Protein AF-A0A7G6WYZ6-F1 (afdb_monomer)

Mean predicted aligned error: 10.96 Å

Secondary structure (DSSP, 8-state):
------------------B-TT-PBPPPPPPTT---------S-HHHHHHHHHHHHTS--SSSEEE-GGG-EEEEE-TTSS--EEEEEEEEEETTEEEEEEEEEE-----SSPPEEEEEE-TTSSEEEEEE--HHHHHHHHHHHHHHHGGG---HHHHHHHHHHHTT--EEHHHHHHHHHHHHHHHTPPP--HHHHTTTHHHHHHHHHHHHHHHTT-TTT---HHHHHHHHHHHHHHHHTTTTTTEEEETTTTEEEE-

Structure (mmCIF, N/CA/C/O backbone):
data_AF-A0A7G6WYZ6-F1
#
_entry.id   AF-A0A7G6WYZ6-F1
#
loop_
_atom_site.group_PDB
_atom_site.id
_atom_site.type_symbol
_atom_site.label_atom_id
_atom_site.label_alt_id
_atom_site.label_comp_id
_atom_site.label_asym_id
_atom_site.label_entity_id
_atom_site.label_seq_id
_atom_site.pdbx_PDB_ins_code
_atom_site.Cartn_x
_atom_site.Cartn_y
_atom_site.Cartn_z
_atom_site.occupancy
_atom_site.B_iso_or_equiv
_atom_site.auth_seq_id
_atom_site.auth_comp_id
_atom_site.auth_asym_id
_atom_site.auth_atom_id
_atom_site.pdbx_PDB_model_num
ATOM 1 N N . MET A 1 1 ? 24.141 -58.465 8.551 1.00 25.02 1 MET A N 1
ATOM 2 C CA . MET A 1 1 ? 23.152 -58.178 9.612 1.00 25.02 1 MET A CA 1
ATOM 3 C C . MET A 1 1 ? 23.591 -56.912 10.328 1.00 25.02 1 MET A C 1
ATOM 5 O O . MET A 1 1 ? 24.724 -56.927 10.794 1.00 25.02 1 MET A O 1
ATOM 9 N N . PRO A 1 2 ? 22.750 -55.878 10.489 1.00 35.34 2 PRO A N 1
ATOM 10 C CA . PRO A 1 2 ? 21.634 -55.384 9.665 1.00 35.34 2 PRO A CA 1
ATOM 11 C C . PRO A 1 2 ? 21.981 -53.977 9.074 1.00 35.34 2 PRO A C 1
ATOM 13 O O . PRO A 1 2 ? 23.018 -53.423 9.400 1.00 35.34 2 PRO A O 1
ATOM 16 N N . GLY A 1 3 ? 21.219 -53.350 8.174 1.00 24.39 3 GLY A N 1
ATOM 17 C CA . GLY A 1 3 ? 19.885 -53.680 7.693 1.00 24.39 3 GLY A CA 1
ATOM 18 C C . GLY A 1 3 ? 19.388 -52.805 6.531 1.00 24.39 3 GLY A C 1
ATOM 19 O O . GLY A 1 3 ? 19.963 -51.767 6.217 1.00 24.39 3 GLY A O 1
ATOM 20 N N . SER A 1 4 ? 18.271 -53.295 5.977 1.00 25.81 4 SER A N 1
ATOM 21 C CA . SER A 1 4 ? 17.144 -52.558 5.367 1.00 25.81 4 SER A CA 1
ATOM 22 C C . SER A 1 4 ? 17.417 -51.869 4.017 1.00 25.81 4 SER A C 1
ATOM 24 O O . SER A 1 4 ? 17.949 -50.772 3.980 1.00 25.81 4 SER A O 1
ATOM 26 N N . ALA A 1 5 ? 17.195 -52.468 2.840 1.00 22.16 5 ALA A N 1
ATOM 27 C CA . ALA A 1 5 ? 15.944 -52.945 2.219 1.00 22.16 5 ALA A CA 1
ATOM 28 C C . ALA A 1 5 ? 14.857 -51.862 2.043 1.00 22.16 5 ALA A C 1
ATOM 30 O O . ALA A 1 5 ? 14.197 -51.515 3.012 1.00 22.16 5 ALA A O 1
ATOM 31 N N . PHE A 1 6 ? 14.648 -51.388 0.805 1.00 21.64 6 PHE A N 1
ATOM 32 C CA . PHE A 1 6 ? 13.396 -51.542 0.041 1.00 21.64 6 PHE A CA 1
ATOM 33 C C . PHE A 1 6 ? 13.643 -51.281 -1.459 1.00 21.64 6 PHE A C 1
ATOM 35 O O . PHE A 1 6 ? 14.488 -50.481 -1.848 1.00 21.64 6 PHE A O 1
ATOM 42 N N . SER A 1 7 ? 12.929 -52.048 -2.279 1.00 20.80 7 SER A N 1
ATOM 43 C CA . SER A 1 7 ? 13.041 -52.227 -3.731 1.00 20.80 7 SER A CA 1
ATOM 44 C C . SER A 1 7 ? 11.723 -51.815 -4.408 1.00 20.80 7 SER A C 1
ATOM 46 O O . SER A 1 7 ? 10.718 -51.666 -3.716 1.00 20.80 7 SER A O 1
ATOM 48 N N . LEU A 1 8 ? 11.743 -51.789 -5.751 1.00 22.33 8 LEU A N 1
ATOM 49 C CA . LEU A 1 8 ? 10.638 -51.710 -6.729 1.00 22.33 8 LEU A CA 1
ATOM 50 C C . LEU A 1 8 ? 10.251 -50.277 -7.144 1.00 22.33 8 LEU A C 1
ATOM 52 O O . LEU A 1 8 ? 10.084 -49.402 -6.313 1.00 22.33 8 LEU A O 1
ATOM 56 N N . GLY A 1 9 ? 10.067 -49.950 -8.423 1.00 22.64 9 GLY A N 1
ATOM 57 C CA . GLY A 1 9 ? 10.039 -50.763 -9.635 1.00 22.64 9 GLY A CA 1
ATOM 58 C C . GLY A 1 9 ? 9.830 -49.864 -10.862 1.00 22.64 9 GLY A C 1
ATOM 59 O O . GLY A 1 9 ? 9.409 -48.713 -10.752 1.00 22.64 9 GLY A O 1
ATOM 60 N N . ARG A 1 10 ? 10.168 -50.383 -12.046 1.00 24.70 10 ARG A N 1
ATOM 61 C CA . ARG A 1 10 ? 9.899 -49.739 -13.338 1.00 24.70 10 ARG A CA 1
ATOM 62 C C . ARG A 1 10 ? 8.405 -49.795 -13.691 1.00 24.70 10 ARG A C 1
ATOM 64 O O . ARG A 1 10 ? 7.733 -50.759 -13.356 1.00 24.70 10 ARG A O 1
ATOM 71 N N . CYS A 1 11 ? 8.020 -48.855 -14.558 1.00 23.47 11 CYS A N 1
ATOM 72 C CA . CYS A 1 11 ? 7.006 -48.961 -15.615 1.00 23.47 11 CYS A CA 1
ATOM 73 C C . CYS A 1 11 ? 5.511 -48.979 -15.226 1.00 23.47 11 CYS A C 1
ATOM 75 O O . CYS A 1 11 ? 4.998 -49.947 -14.684 1.00 23.47 11 CYS A O 1
ATOM 77 N N . GLY A 1 12 ? 4.799 -47.951 -15.709 1.00 23.75 12 GLY A N 1
ATOM 78 C CA . GLY A 1 12 ? 3.502 -48.118 -16.366 1.00 23.75 12 GLY A CA 1
ATOM 79 C C . GLY A 1 12 ? 2.250 -47.975 -15.503 1.00 23.75 12 GLY A C 1
ATOM 80 O O . GLY A 1 12 ? 1.817 -48.932 -14.880 1.00 23.75 12 GLY A O 1
ATOM 81 N N . GLN A 1 13 ? 1.545 -46.848 -15.653 1.00 26.19 13 GLN A N 1
ATOM 82 C CA . GLN A 1 13 ? 0.088 -46.906 -15.786 1.00 26.19 13 GLN A CA 1
ATOM 83 C C . GLN A 1 13 ? -0.401 -46.031 -16.943 1.00 26.19 13 GLN A C 1
ATOM 85 O O . GLN A 1 13 ? -0.398 -44.802 -16.932 1.00 26.19 13 GLN A O 1
ATOM 90 N N . ILE A 1 14 ? -0.804 -46.775 -17.963 1.00 25.45 14 ILE A N 1
ATOM 91 C CA . ILE A 1 14 ? -1.616 -46.449 -19.122 1.00 25.45 14 ILE A CA 1
ATOM 92 C C . ILE A 1 14 ? -2.901 -45.744 -18.660 1.00 25.45 14 ILE A C 1
ATOM 94 O O . ILE A 1 14 ? -3.625 -46.271 -17.817 1.00 25.45 14 ILE A O 1
ATOM 98 N N . ARG A 1 15 ? -3.245 -44.586 -19.243 1.00 27.03 15 ARG A N 1
ATOM 99 C CA . ARG A 1 15 ? -4.643 -44.127 -19.215 1.00 27.03 15 ARG A CA 1
ATOM 100 C C . ARG A 1 15 ? -5.426 -44.945 -20.231 1.00 27.03 15 ARG A C 1
ATOM 102 O O . ARG A 1 15 ? -5.138 -44.885 -21.424 1.00 27.03 15 ARG A O 1
ATOM 109 N N . ALA A 1 16 ? -6.436 -45.667 -19.759 1.00 29.16 16 ALA A N 1
ATOM 110 C CA . ALA A 1 16 ? -7.474 -46.224 -20.610 1.00 29.16 16 ALA A CA 1
ATOM 111 C C . ALA A 1 16 ? -8.165 -45.078 -21.372 1.00 29.16 16 ALA A C 1
ATOM 113 O O . ALA A 1 16 ? -8.832 -44.231 -20.778 1.00 29.16 16 ALA A O 1
ATOM 114 N N . GLN A 1 17 ? -7.971 -45.026 -22.689 1.00 35.25 17 GLN A N 1
ATOM 115 C CA . GLN A 1 17 ? -8.760 -44.190 -23.588 1.00 35.25 17 GLN A CA 1
ATOM 116 C C . GLN A 1 17 ? -9.962 -45.016 -24.047 1.00 35.25 17 GLN A C 1
ATOM 118 O O . GLN A 1 17 ? -9.820 -45.935 -24.851 1.00 35.25 17 GLN A O 1
ATOM 123 N N . GLY A 1 18 ? -11.148 -44.712 -23.517 1.00 34.22 18 GLY A N 1
ATOM 124 C CA . GLY A 1 18 ? -12.390 -45.287 -24.026 1.00 34.22 18 GLY A CA 1
ATOM 125 C C . GLY A 1 18 ? -12.648 -44.788 -25.447 1.00 34.22 18 GLY A C 1
ATOM 126 O O . GLY A 1 18 ? -12.913 -43.600 -25.644 1.00 34.22 18 GLY A O 1
ATOM 127 N N . ARG A 1 19 ? -12.552 -45.686 -26.432 1.00 37.75 19 ARG A N 1
ATOM 128 C CA . ARG A 1 19 ? -13.076 -45.460 -27.786 1.00 37.75 19 ARG A CA 1
ATOM 129 C C . ARG A 1 19 ? -14.584 -45.686 -27.779 1.00 37.75 19 ARG A C 1
ATOM 131 O O . ARG A 1 19 ? -15.091 -46.508 -27.018 1.00 37.75 19 ARG A O 1
ATOM 138 N N . ASP A 1 20 ? -15.302 -44.939 -28.606 1.00 49.31 20 ASP A N 1
ATOM 139 C CA . ASP A 1 20 ? -16.697 -45.255 -28.903 1.00 49.31 20 ASP A CA 1
ATOM 140 C C . ASP A 1 20 ? -16.802 -46.489 -29.821 1.00 49.31 20 ASP A C 1
ATOM 142 O O . ASP A 1 20 ? -15.804 -46.996 -30.339 1.00 49.31 20 ASP A O 1
ATOM 146 N N . SER A 1 21 ? -18.023 -46.976 -30.042 1.00 48.59 21 SER A N 1
ATOM 147 C CA . SER A 1 21 ? -18.331 -48.100 -30.938 1.00 48.59 21 SER A CA 1
ATOM 148 C C . SER A 1 21 ? -17.957 -47.856 -32.413 1.00 48.59 21 SER A C 1
ATOM 150 O O . SER A 1 21 ? -18.091 -48.766 -33.224 1.00 48.59 21 SER A O 1
ATOM 152 N N . ALA A 1 22 ? -17.451 -46.664 -32.758 1.00 52.19 22 ALA A N 1
ATOM 153 C CA . ALA A 1 22 ? -16.955 -46.286 -34.080 1.00 52.19 22 ALA A CA 1
ATOM 154 C C . ALA A 1 22 ? -15.429 -46.030 -34.109 1.00 52.19 22 ALA A C 1
ATOM 156 O O . ALA A 1 22 ? -14.896 -45.565 -35.117 1.00 52.19 22 ALA A O 1
ATOM 157 N N . GLY A 1 23 ? -14.706 -46.334 -33.025 1.00 41.53 23 GLY A N 1
ATOM 158 C CA . GLY A 1 23 ? -13.245 -46.312 -32.980 1.00 41.53 23 GLY A CA 1
ATOM 159 C C . GLY A 1 23 ? -12.594 -44.928 -32.863 1.00 41.53 23 GLY A C 1
ATOM 160 O O . GLY A 1 23 ? -11.365 -44.851 -32.976 1.00 41.53 23 GLY A O 1
ATOM 161 N N . ARG A 1 24 ? -13.350 -43.851 -32.604 1.00 41.62 24 ARG A N 1
ATOM 162 C CA . ARG A 1 24 ? -12.805 -42.492 -32.427 1.00 41.62 24 ARG A CA 1
ATOM 163 C C . ARG A 1 24 ? -12.424 -42.198 -30.971 1.00 41.62 24 ARG A C 1
ATOM 165 O O . ARG A 1 24 ? -13.017 -42.718 -30.026 1.00 41.62 24 ARG A O 1
ATOM 172 N N . LEU A 1 25 ? -11.400 -41.355 -30.798 1.00 36.81 25 LEU A N 1
ATOM 173 C CA . LEU A 1 25 ? -10.963 -40.843 -29.495 1.00 36.81 25 LEU A CA 1
ATOM 174 C C . LEU A 1 25 ? -12.023 -39.883 -28.940 1.00 36.81 25 LEU A C 1
ATOM 176 O O . LEU A 1 25 ? -12.344 -38.887 -29.586 1.00 36.81 25 LEU A O 1
ATOM 180 N N . ARG A 1 26 ? -12.551 -40.156 -27.741 1.00 35.34 26 ARG A N 1
ATOM 181 C CA . ARG A 1 26 ? -13.434 -39.210 -27.045 1.00 35.34 26 ARG A CA 1
ATOM 182 C C . ARG A 1 26 ? -12.614 -38.027 -26.505 1.00 35.34 26 ARG A C 1
ATOM 184 O O . ARG A 1 26 ? -11.638 -38.270 -25.791 1.00 35.34 26 ARG A O 1
ATOM 191 N N . PRO A 1 27 ? -12.993 -36.766 -26.778 1.00 37.56 27 PRO A N 1
ATOM 192 C CA . PRO A 1 27 ? -12.401 -35.629 -26.085 1.00 37.56 27 PRO A CA 1
ATOM 193 C C . PRO A 1 27 ? -12.769 -35.697 -24.597 1.00 37.56 27 PRO A C 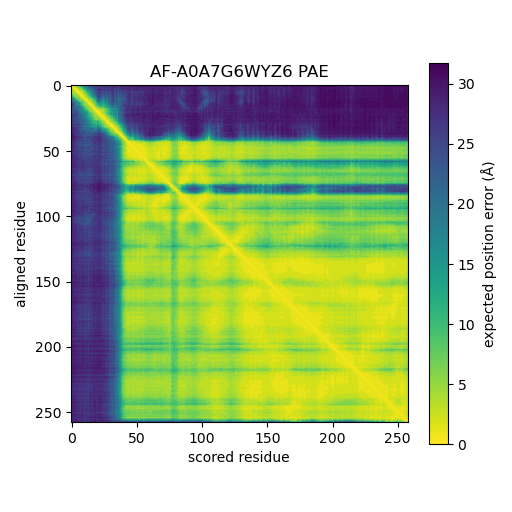1
ATOM 195 O O . PRO A 1 27 ? -13.919 -35.948 -24.237 1.00 37.56 27 PRO A O 1
ATOM 198 N N . ALA A 1 28 ? -11.776 -35.518 -23.726 1.00 43.66 28 ALA A N 1
ATOM 199 C CA . ALA A 1 28 ? -11.989 -35.515 -22.285 1.00 43.66 28 ALA A CA 1
ATOM 200 C C . ALA A 1 28 ? -12.790 -34.270 -21.879 1.00 43.66 28 ALA A C 1
ATOM 202 O O . ALA A 1 28 ? -12.380 -33.146 -22.165 1.00 43.66 28 ALA A O 1
ATOM 203 N N . THR A 1 29 ? -13.917 -34.462 -21.195 1.00 38.91 29 THR A N 1
ATOM 204 C CA . THR A 1 29 ? -14.665 -33.368 -20.566 1.00 38.91 29 THR A CA 1
ATOM 205 C C . THR A 1 29 ? -13.801 -32.749 -19.455 1.00 38.91 29 THR A C 1
ATOM 207 O O . THR A 1 29 ? -13.305 -33.501 -18.609 1.00 38.91 29 THR A O 1
ATOM 210 N N . PRO A 1 30 ? -13.568 -31.422 -19.433 1.00 41.59 30 PRO A N 1
ATOM 211 C CA . PRO A 1 30 ? -12.772 -30.794 -18.382 1.00 41.59 30 PRO A CA 1
ATOM 212 C C . PRO A 1 30 ? -13.500 -30.881 -17.037 1.00 41.59 30 PRO A C 1
ATOM 214 O O . PRO A 1 30 ? -14.669 -30.519 -16.934 1.00 41.59 30 PRO A O 1
ATOM 217 N N . ASP A 1 31 ? -12.808 -31.363 -16.006 1.00 43.41 31 ASP A N 1
ATOM 218 C CA . ASP A 1 31 ? -13.299 -31.367 -14.626 1.00 43.41 31 ASP A CA 1
ATOM 219 C C . ASP A 1 31 ? -13.213 -29.938 -14.049 1.00 43.41 31 ASP A C 1
ATOM 221 O O . ASP A 1 31 ? -12.103 -29.407 -13.949 1.00 43.41 31 ASP A O 1
ATOM 225 N N . PRO A 1 32 ? -14.330 -29.308 -13.634 1.00 39.59 32 PRO A N 1
ATOM 226 C CA . PRO A 1 32 ? -14.339 -27.947 -13.092 1.00 39.59 32 PRO A CA 1
ATOM 227 C C . PRO A 1 32 ? -13.588 -27.801 -11.757 1.00 39.59 32 PRO A C 1
ATOM 229 O O . PRO A 1 32 ? -13.364 -26.680 -11.306 1.00 39.59 32 PRO A O 1
ATOM 232 N N . ARG A 1 33 ? -13.166 -28.905 -11.121 1.00 37.69 33 ARG A N 1
ATOM 233 C CA . ARG A 1 33 ? -12.318 -28.900 -9.916 1.00 37.69 33 ARG A CA 1
ATOM 234 C C . ARG A 1 33 ? -10.830 -29.106 -10.203 1.00 37.69 33 ARG A C 1
ATOM 236 O O . ARG A 1 33 ? -10.012 -28.989 -9.290 1.00 37.69 33 ARG A O 1
ATOM 243 N N . ARG A 1 34 ? -10.441 -29.354 -11.457 1.00 34.25 34 ARG A N 1
ATOM 244 C CA . ARG A 1 34 ? -9.031 -29.396 -11.862 1.00 34.25 34 ARG A CA 1
ATOM 245 C C . ARG A 1 34 ? -8.556 -28.003 -12.257 1.00 34.25 34 ARG A C 1
ATOM 247 O O . ARG A 1 34 ? -8.705 -27.581 -13.400 1.00 34.25 34 ARG A O 1
ATOM 254 N N . ARG A 1 35 ? -7.896 -27.316 -11.321 1.00 36.59 35 ARG A N 1
ATOM 255 C CA . ARG A 1 35 ? -6.961 -26.241 -11.679 1.00 36.59 35 ARG A CA 1
ATOM 256 C C . ARG A 1 35 ? -5.902 -26.833 -12.627 1.00 36.59 35 ARG A C 1
ATOM 258 O O . ARG A 1 35 ? -5.334 -27.874 -12.282 1.00 36.59 35 ARG A O 1
ATOM 265 N N . PRO A 1 36 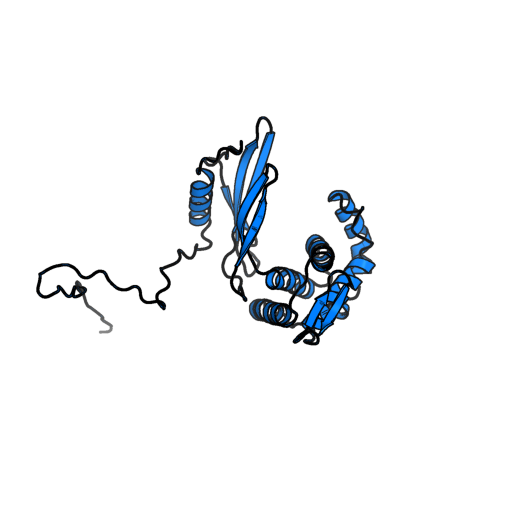? -5.602 -26.220 -13.787 1.00 30.39 36 PRO A N 1
ATOM 266 C CA . PRO A 1 36 ? -4.348 -26.524 -14.468 1.00 30.39 36 PRO A CA 1
ATOM 267 C C . PRO A 1 36 ? -3.199 -26.245 -13.485 1.00 30.39 36 PRO A C 1
ATOM 269 O O . PRO A 1 36 ? -3.366 -25.384 -12.612 1.00 30.39 36 PRO A O 1
ATOM 272 N N . PRO A 1 37 ? -2.063 -26.961 -13.561 1.00 32.81 37 PRO A N 1
ATOM 273 C CA . PRO A 1 37 ? -0.894 -26.598 -12.778 1.00 32.81 37 PRO A CA 1
ATOM 274 C C . PRO A 1 37 ? -0.495 -25.181 -13.192 1.00 32.81 37 PRO A C 1
ATOM 276 O O . PRO A 1 37 ? 0.125 -24.968 -14.229 1.00 32.81 37 PRO A O 1
ATOM 279 N N . GLY A 1 38 ? -0.927 -24.197 -12.403 1.00 31.89 38 GLY A N 1
ATOM 280 C CA . GLY A 1 38 ? -0.352 -22.871 -12.445 1.00 31.89 38 GLY A CA 1
ATOM 281 C C . GLY A 1 38 ? 1.121 -23.064 -12.148 1.00 31.89 38 GLY A C 1
ATOM 282 O O . GLY A 1 38 ? 1.468 -23.744 -11.182 1.00 31.89 38 GLY A O 1
ATOM 283 N N . HIS A 1 39 ? 1.981 -22.529 -13.003 1.00 38.28 39 HIS A N 1
ATOM 284 C CA . HIS A 1 39 ? 3.383 -22.385 -12.667 1.00 38.28 39 HIS A CA 1
ATOM 285 C C . HIS A 1 39 ? 3.434 -21.502 -11.416 1.00 38.28 39 HIS A C 1
ATOM 287 O O . HIS A 1 39 ? 3.356 -20.280 -11.504 1.00 38.28 39 HIS A O 1
ATOM 293 N N . CYS A 1 40 ? 3.462 -22.117 -10.233 1.00 39.78 40 CYS A N 1
ATOM 294 C CA . CYS A 1 40 ? 3.909 -21.441 -9.033 1.00 39.78 40 CYS A CA 1
ATOM 295 C C . CYS A 1 40 ? 5.341 -21.035 -9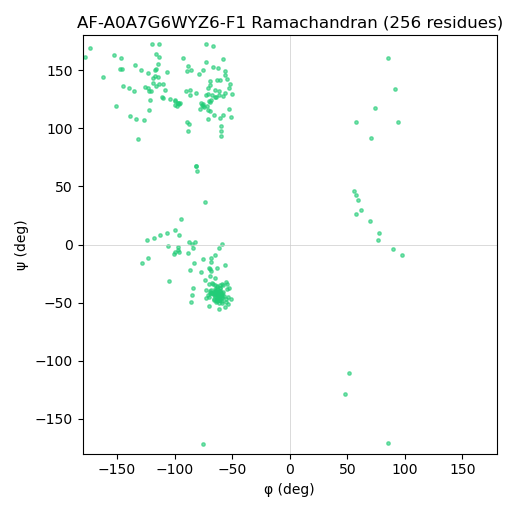.349 1.00 39.78 40 CYS A C 1
ATOM 297 O O . CYS A 1 40 ? 6.224 -21.890 -9.386 1.00 39.78 40 CYS A O 1
ATOM 299 N N . LEU A 1 41 ? 5.542 -19.757 -9.678 1.00 51.00 41 LEU A N 1
ATOM 300 C CA . LEU A 1 41 ? 6.865 -19.161 -9.689 1.00 51.00 41 LEU A CA 1
ATOM 301 C C . LEU A 1 41 ? 7.476 -19.502 -8.331 1.00 51.00 41 LEU A C 1
ATOM 303 O O . LEU A 1 41 ? 6.996 -19.042 -7.294 1.00 51.00 41 LEU A O 1
ATOM 307 N N . SER A 1 42 ? 8.473 -20.383 -8.337 1.00 62.22 42 SER A N 1
ATOM 308 C CA . SER A 1 42 ? 9.433 -20.425 -7.245 1.00 62.22 42 SER A CA 1
ATOM 309 C C . SER A 1 42 ? 9.990 -19.007 -7.122 1.00 62.22 42 SER A C 1
ATOM 311 O O . SER A 1 42 ? 10.191 -18.356 -8.149 1.00 62.22 42 SER A O 1
ATOM 313 N N . ASN A 1 43 ? 10.246 -18.505 -5.912 1.00 72.75 43 ASN A N 1
ATOM 314 C CA . ASN A 1 43 ? 10.952 -17.226 -5.740 1.00 72.75 43 ASN A CA 1
ATOM 315 C C . ASN A 1 43 ? 12.459 -17.383 -6.048 1.00 72.75 43 ASN A C 1
ATOM 317 O O . ASN A 1 43 ? 13.313 -16.840 -5.356 1.00 72.75 43 ASN A O 1
ATOM 321 N N . ASP A 1 44 ? 12.759 -18.210 -7.048 1.00 85.56 44 ASP A N 1
ATOM 322 C CA . ASP A 1 44 ? 14.070 -18.459 -7.609 1.00 85.56 44 ASP A CA 1
ATOM 323 C C . ASP A 1 44 ? 14.404 -17.270 -8.521 1.00 85.56 44 ASP A C 1
ATOM 325 O O . ASP A 1 44 ? 13.664 -17.030 -9.487 1.00 85.56 44 ASP A O 1
ATOM 329 N N . PRO A 1 45 ? 15.450 -16.487 -8.199 1.00 89.44 45 PRO A N 1
ATOM 330 C CA . PRO A 1 45 ? 15.819 -15.314 -8.974 1.00 89.44 45 PRO A CA 1
ATOM 331 C C . PRO A 1 45 ? 16.005 -15.595 -10.463 1.00 89.44 45 PRO A C 1
ATOM 333 O O . PRO A 1 45 ? 15.560 -14.778 -11.268 1.00 89.44 45 PRO A O 1
ATOM 336 N N . ASP A 1 46 ? 16.559 -16.754 -10.820 1.00 91.31 46 ASP A N 1
ATOM 337 C CA . ASP A 1 46 ? 16.835 -17.116 -12.212 1.00 91.31 46 ASP A CA 1
ATOM 338 C C . ASP A 1 46 ? 15.528 -17.381 -12.969 1.00 91.31 46 ASP A C 1
ATOM 340 O O . ASP A 1 46 ? 15.289 -16.830 -14.043 1.00 91.31 46 ASP A O 1
ATOM 344 N N . LEU A 1 47 ? 14.602 -18.130 -12.359 1.00 91.25 47 LEU A N 1
ATOM 345 C CA . LEU A 1 47 ? 13.284 -18.375 -12.950 1.00 91.25 47 LEU A CA 1
ATOM 346 C C . LEU A 1 47 ? 12.489 -17.075 -13.129 1.00 91.25 47 LEU A C 1
ATOM 348 O O . LEU A 1 47 ? 11.779 -16.901 -14.123 1.00 91.25 47 LEU A O 1
ATOM 352 N N . VAL A 1 48 ? 12.551 -16.174 -12.146 1.00 92.62 48 VAL A N 1
ATOM 353 C CA . VAL A 1 48 ? 11.871 -14.877 -12.229 1.00 92.62 48 VAL A CA 1
ATOM 354 C C . VAL A 1 48 ? 12.512 -14.005 -13.310 1.00 92.62 48 VAL A C 1
ATOM 356 O O . VAL A 1 48 ? 11.775 -13.380 -14.074 1.00 92.62 48 VAL A O 1
ATOM 359 N N . LEU A 1 49 ? 13.845 -13.988 -13.409 1.00 95.19 49 LEU A N 1
ATOM 360 C CA . LEU A 1 49 ? 14.573 -13.283 -14.463 1.00 95.19 49 LEU A CA 1
ATOM 361 C C . LEU A 1 49 ? 14.111 -13.750 -15.841 1.00 95.19 49 LEU A C 1
ATOM 363 O O . LEU A 1 49 ? 13.632 -12.926 -16.619 1.00 95.19 49 LEU A O 1
ATOM 367 N N . ASP A 1 50 ? 14.147 -15.061 -16.091 1.00 94.88 50 ASP A N 1
ATOM 368 C CA . ASP A 1 50 ? 13.751 -15.667 -17.365 1.00 94.88 50 ASP A CA 1
ATOM 369 C C . ASP A 1 50 ? 12.337 -15.241 -17.782 1.00 94.88 50 ASP A C 1
ATOM 371 O O . ASP A 1 50 ? 12.098 -14.851 -18.927 1.00 94.88 50 ASP A O 1
ATOM 375 N N . ARG A 1 51 ? 11.380 -15.255 -16.843 1.00 94.69 51 ARG A N 1
ATOM 376 C CA . ARG A 1 51 ? 9.987 -14.867 -17.123 1.00 94.69 51 ARG A CA 1
ATOM 377 C C . ARG A 1 51 ? 9.820 -13.384 -17.398 1.00 94.69 51 ARG A C 1
ATOM 379 O O . ARG A 1 51 ? 9.044 -13.014 -18.278 1.00 94.69 51 ARG A O 1
ATOM 386 N N . ILE A 1 52 ? 10.518 -12.526 -16.661 1.00 94.94 52 ILE A N 1
ATOM 387 C CA . ILE A 1 52 ? 10.462 -11.085 -16.911 1.00 94.94 52 ILE A CA 1
ATOM 388 C C . ILE A 1 52 ? 11.137 -10.751 -18.246 1.00 94.94 52 ILE A C 1
ATOM 390 O O . ILE A 1 52 ? 10.601 -9.939 -18.998 1.00 94.94 52 ILE A O 1
ATOM 394 N N . GLN A 1 53 ? 12.249 -11.409 -18.584 1.00 95.31 53 GLN A N 1
ATOM 395 C CA . GLN A 1 53 ? 12.901 -11.263 -19.884 1.00 95.31 53 GLN A CA 1
ATOM 396 C C . GLN A 1 53 ? 12.001 -11.740 -21.033 1.00 95.31 53 GLN A C 1
ATOM 398 O O . GLN A 1 53 ? 11.892 -11.047 -22.042 1.00 95.31 53 GLN A O 1
ATOM 403 N N . GLU A 1 54 ? 11.316 -12.878 -20.880 1.00 95.06 54 GLU A N 1
ATOM 404 C CA . GLU A 1 54 ? 10.336 -13.388 -21.851 1.00 95.06 54 GLU A CA 1
ATOM 405 C C . GLU A 1 54 ? 9.247 -12.344 -22.148 1.00 95.06 54 GLU A C 1
ATOM 407 O O . GLU A 1 54 ? 8.997 -12.024 -23.310 1.00 95.06 54 GLU A O 1
ATOM 412 N N . VAL A 1 55 ? 8.645 -11.760 -21.104 1.00 93.31 55 VAL A N 1
ATOM 413 C CA . VAL A 1 55 ? 7.612 -10.721 -21.253 1.00 93.31 55 VAL A CA 1
ATOM 414 C C . VAL A 1 55 ? 8.186 -9.445 -21.874 1.00 93.31 55 VAL A C 1
ATOM 416 O O . VAL A 1 55 ? 7.567 -8.879 -22.772 1.00 93.31 55 VAL A O 1
ATOM 419 N N . ALA A 1 56 ? 9.367 -9.000 -21.436 1.00 92.88 56 ALA A N 1
ATOM 420 C CA . ALA A 1 56 ? 9.997 -7.766 -21.913 1.00 92.88 56 ALA A CA 1
ATOM 421 C C . ALA A 1 56 ? 10.463 -7.840 -23.379 1.00 92.88 56 ALA A C 1
ATOM 423 O O . ALA A 1 56 ? 10.574 -6.806 -24.035 1.00 92.88 56 ALA A O 1
ATOM 424 N N . ARG A 1 57 ? 10.706 -9.045 -23.916 1.00 93.12 57 ARG A N 1
ATOM 425 C CA . ARG A 1 57 ? 10.959 -9.263 -25.354 1.00 93.12 57 ARG A CA 1
ATOM 426 C C . ARG A 1 57 ? 9.690 -9.169 -26.205 1.00 93.12 57 ARG A C 1
ATOM 428 O O . ARG A 1 57 ? 9.793 -9.105 -27.430 1.00 93.12 57 ARG A O 1
ATOM 435 N N . GLY A 1 58 ? 8.507 -9.172 -25.588 1.00 89.44 58 GLY A N 1
ATOM 436 C CA . GLY A 1 58 ? 7.245 -8.946 -26.279 1.00 89.44 58 GLY A CA 1
ATOM 437 C C . GLY A 1 58 ? 7.229 -7.562 -26.923 1.00 89.44 58 GLY A C 1
ATOM 438 O O . GLY A 1 58 ? 7.159 -6.552 -26.231 1.00 89.44 58 GLY A O 1
ATOM 439 N N . ALA A 1 59 ? 7.298 -7.511 -28.254 1.00 76.12 59 ALA A N 1
ATOM 440 C CA . ALA A 1 59 ? 7.283 -6.252 -28.984 1.00 76.12 59 ALA A CA 1
ATOM 441 C C . ALA A 1 59 ? 5.870 -5.652 -28.993 1.00 76.12 59 ALA A C 1
ATOM 443 O O . ALA A 1 59 ? 4.933 -6.241 -29.538 1.00 76.12 59 ALA A O 1
ATOM 444 N N . LEU A 1 60 ? 5.736 -4.462 -28.412 1.00 83.62 60 LEU A N 1
ATOM 445 C CA . LEU A 1 60 ? 4.551 -3.618 -28.500 1.00 83.62 60 LEU A CA 1
ATOM 446 C C . LEU A 1 60 ? 4.930 -2.315 -29.205 1.00 83.62 60 LEU A C 1
ATOM 448 O O . LEU A 1 60 ? 6.032 -1.801 -29.035 1.00 83.62 60 LEU A O 1
ATOM 452 N N . ASP A 1 61 ? 4.011 -1.769 -29.996 1.00 85.44 61 ASP A N 1
ATOM 453 C CA . ASP A 1 61 ? 4.187 -0.449 -30.606 1.00 85.44 61 ASP A CA 1
ATOM 454 C C . ASP A 1 61 ? 3.826 0.651 -29.594 1.00 85.44 61 ASP A C 1
ATOM 456 O O . ASP A 1 61 ? 2.786 1.307 -29.675 1.00 85.44 61 ASP A O 1
ATOM 460 N N . ASP A 1 62 ? 4.642 0.768 -28.546 1.00 86.19 62 ASP A N 1
ATOM 461 C CA . ASP A 1 62 ? 4.499 1.766 -27.479 1.00 86.19 62 ASP A CA 1
ATOM 462 C C . ASP A 1 62 ? 5.759 2.630 -27.282 1.00 86.19 62 ASP A C 1
ATOM 464 O O . ASP A 1 62 ? 5.794 3.503 -26.410 1.00 86.19 62 ASP A O 1
ATOM 468 N N . GLY A 1 63 ? 6.772 2.427 -28.131 1.00 89.00 63 GLY A N 1
ATOM 469 C CA . GLY A 1 63 ? 8.022 3.183 -28.140 1.00 89.00 63 GLY A CA 1
ATOM 470 C C . GLY A 1 63 ? 9.011 2.805 -27.036 1.00 89.00 63 GLY A C 1
ATOM 471 O O . GLY A 1 63 ? 10.054 3.459 -26.939 1.00 89.00 63 GLY A O 1
ATOM 472 N N . LEU A 1 64 ? 8.712 1.786 -26.221 1.00 91.56 64 LEU A N 1
ATOM 473 C CA . LEU A 1 64 ? 9.627 1.267 -25.208 1.00 91.56 64 LEU A CA 1
ATOM 474 C C . LEU A 1 64 ? 10.501 0.150 -25.779 1.00 91.56 64 LEU A C 1
ATOM 476 O O . LEU A 1 64 ? 10.021 -0.804 -26.383 1.00 91.56 64 LEU A O 1
ATOM 480 N N . VAL A 1 65 ? 11.805 0.247 -25.527 1.00 93.12 65 VAL A N 1
ATOM 481 C CA . VAL A 1 65 ? 12.770 -0.816 -25.835 1.00 93.12 65 VAL A CA 1
ATOM 482 C C . VAL A 1 65 ? 13.482 -1.209 -24.551 1.00 93.12 65 VAL A C 1
ATOM 484 O O . VAL A 1 65 ? 14.178 -0.392 -23.952 1.00 93.12 65 VAL A O 1
ATOM 487 N N . PHE A 1 66 ? 13.297 -2.449 -24.108 1.00 95.00 66 PHE A N 1
ATOM 488 C CA . PHE A 1 66 ? 13.949 -2.976 -22.911 1.00 95.00 66 PHE A CA 1
ATOM 489 C C . PHE A 1 66 ? 15.335 -3.542 -23.253 1.00 95.00 66 PHE A C 1
ATOM 491 O O . PHE A 1 66 ? 15.480 -4.313 -24.200 1.00 95.00 66 PHE A O 1
ATOM 498 N N . GLU A 1 67 ? 16.354 -3.189 -22.467 1.00 95.00 67 GLU A N 1
ATOM 499 C CA . GLU A 1 67 ? 17.708 -3.759 -22.546 1.00 95.00 67 GLU A CA 1
ATOM 500 C C . GLU A 1 67 ? 17.720 -5.104 -21.798 1.00 95.00 67 GLU A C 1
ATOM 502 O O . GLU A 1 67 ? 18.271 -5.239 -20.708 1.00 95.00 67 GLU A O 1
ATOM 507 N N . VAL A 1 68 ? 17.007 -6.089 -22.356 1.00 95.25 68 VAL A N 1
ATOM 508 C CA . VAL A 1 68 ? 16.684 -7.362 -21.688 1.00 95.25 68 VAL A CA 1
ATOM 509 C C . VAL A 1 68 ? 17.929 -8.185 -21.355 1.00 95.25 68 VAL A C 1
ATOM 511 O O . VAL A 1 68 ? 17.970 -8.827 -20.307 1.00 95.25 68 VAL A O 1
ATOM 514 N N . ASP A 1 69 ? 18.935 -8.163 -22.229 1.00 93.94 69 ASP A N 1
ATOM 515 C CA . ASP A 1 69 ? 20.159 -8.958 -22.073 1.00 93.94 69 ASP A CA 1
ATOM 516 C C . ASP A 1 69 ? 21.038 -8.466 -20.905 1.00 93.94 69 ASP A C 1
ATOM 518 O O . ASP A 1 69 ? 21.807 -9.248 -20.355 1.00 93.94 69 ASP A O 1
ATOM 522 N N . ASP A 1 70 ? 20.858 -7.210 -20.474 1.00 94.00 70 ASP A N 1
ATOM 523 C CA . ASP A 1 70 ? 21.540 -6.604 -19.321 1.00 94.00 70 ASP A CA 1
ATOM 524 C C . ASP A 1 70 ? 20.696 -6.670 -18.029 1.00 94.00 70 ASP A C 1
ATOM 526 O O . ASP A 1 70 ? 21.027 -6.036 -17.022 1.00 94.00 70 ASP A O 1
ATOM 530 N N . ALA A 1 71 ? 19.569 -7.390 -18.045 1.00 96.25 71 ALA A N 1
ATOM 531 C CA . ALA A 1 71 ? 18.702 -7.513 -16.880 1.00 96.25 71 ALA A CA 1
ATOM 532 C C . ALA A 1 71 ? 19.365 -8.336 -15.763 1.00 96.25 71 ALA A C 1
ATOM 534 O O . ALA A 1 71 ? 19.935 -9.398 -16.007 1.00 96.25 71 ALA A O 1
ATOM 535 N N . VAL A 1 72 ? 19.230 -7.873 -14.520 1.00 96.25 72 VAL A N 1
ATOM 536 C CA . VAL A 1 72 ? 19.796 -8.523 -13.329 1.00 96.25 72 VAL A CA 1
ATOM 537 C C . VAL A 1 72 ? 18.689 -8.820 -12.331 1.00 96.25 72 VAL A C 1
ATOM 539 O O . VAL A 1 72 ? 17.843 -7.961 -12.074 1.00 96.25 72 VAL A O 1
ATOM 542 N N . ALA A 1 73 ? 18.699 -10.025 -11.765 1.00 95.00 73 ALA A N 1
ATOM 543 C CA . ALA A 1 73 ? 17.818 -10.414 -10.675 1.00 95.00 73 ALA A CA 1
ATOM 544 C C . ALA A 1 73 ? 18.568 -10.429 -9.341 1.00 95.00 73 ALA A C 1
ATOM 546 O O . ALA A 1 73 ? 19.560 -11.135 -9.184 1.00 95.00 73 ALA A O 1
ATOM 547 N N . ASP A 1 74 ? 18.046 -9.687 -8.369 1.00 91.62 74 ASP A N 1
ATOM 548 C CA . ASP A 1 74 ? 18.554 -9.641 -7.003 1.00 91.62 74 ASP A CA 1
ATOM 549 C C . ASP A 1 74 ? 17.483 -10.126 -6.025 1.00 91.62 74 ASP A C 1
ATOM 551 O O . ASP A 1 74 ? 16.309 -9.743 -6.116 1.00 91.62 74 ASP A O 1
ATOM 555 N N . THR A 1 75 ? 17.885 -10.907 -5.023 1.00 87.50 75 THR A N 1
ATOM 556 C CA . THR A 1 75 ? 17.012 -11.202 -3.884 1.00 87.50 75 THR A CA 1
ATOM 557 C C . THR A 1 75 ? 16.844 -9.942 -3.039 1.00 87.50 75 THR A C 1
ATOM 559 O O . THR A 1 75 ? 17.806 -9.356 -2.542 1.00 87.50 75 THR A O 1
ATOM 562 N N . ILE A 1 76 ? 15.599 -9.522 -2.839 1.00 82.94 76 ILE A N 1
ATOM 563 C CA . ILE A 1 76 ? 15.234 -8.412 -1.962 1.00 82.94 76 ILE A CA 1
ATOM 564 C C . ILE A 1 76 ? 14.580 -8.935 -0.687 1.00 82.94 76 ILE A C 1
ATOM 566 O O . ILE A 1 76 ? 13.847 -9.921 -0.703 1.00 82.94 76 ILE A O 1
ATOM 570 N N . ARG A 1 77 ? 14.787 -8.203 0.416 1.00 67.38 77 ARG A N 1
ATOM 571 C CA . ARG A 1 77 ? 14.180 -8.493 1.729 1.00 67.38 77 ARG A CA 1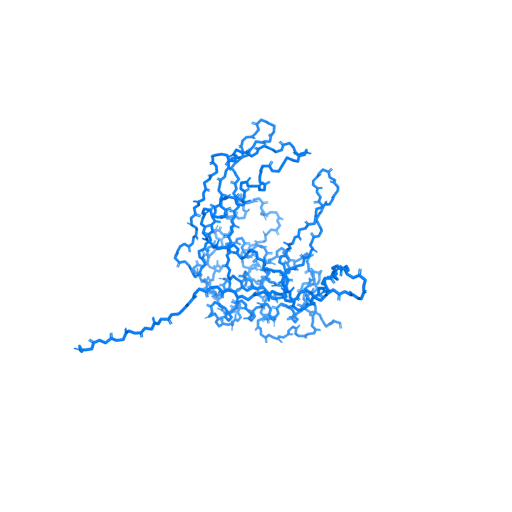
ATOM 572 C C . ARG A 1 77 ? 14.546 -9.879 2.279 1.00 67.38 77 ARG A C 1
ATOM 574 O O . ARG A 1 77 ? 13.731 -10.514 2.932 1.00 67.38 77 ARG A O 1
ATOM 581 N N . ASP A 1 78 ? 15.792 -10.296 2.067 1.00 51.81 78 ASP A N 1
ATOM 582 C CA . ASP A 1 78 ? 16.340 -11.602 2.474 1.00 51.81 78 ASP A CA 1
ATOM 583 C C . ASP A 1 78 ? 16.217 -11.905 3.989 1.00 51.81 78 ASP A C 1
ATOM 585 O O . ASP A 1 78 ? 16.287 -13.051 4.412 1.00 51.81 78 ASP A O 1
ATOM 589 N N . GLN A 1 79 ? 15.989 -10.879 4.822 1.00 42.69 79 GLN A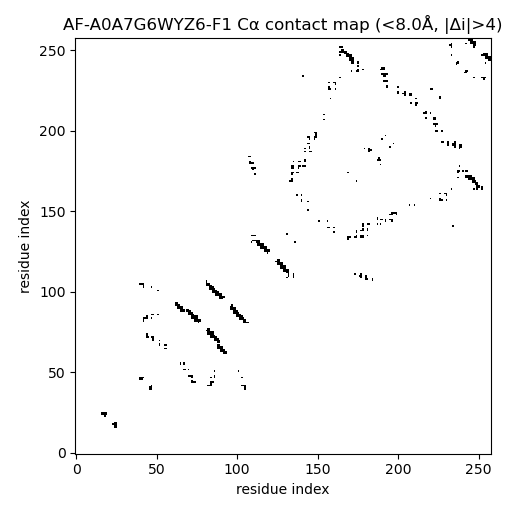 N 1
ATOM 590 C CA . GLN A 1 79 ? 15.796 -11.011 6.275 1.00 42.69 79 GLN A CA 1
ATOM 591 C C . GLN A 1 79 ? 14.343 -10.830 6.760 1.00 42.69 79 GLN A C 1
ATOM 593 O O . GLN A 1 79 ? 14.092 -10.949 7.958 1.00 42.69 79 GLN A O 1
ATOM 598 N N . ASP A 1 80 ? 13.386 -10.548 5.868 1.00 52.34 80 ASP A N 1
ATOM 599 C CA . ASP A 1 80 ? 11.953 -10.576 6.195 1.00 52.34 80 ASP A CA 1
ATOM 600 C C . ASP A 1 80 ? 11.390 -11.976 5.854 1.00 52.34 80 ASP A C 1
ATOM 602 O O . ASP A 1 80 ? 11.938 -12.683 5.014 1.00 52.34 80 ASP A O 1
ATOM 606 N N . GLN A 1 81 ? 10.240 -12.372 6.416 1.00 46.66 81 GLN A N 1
ATOM 607 C CA . GLN A 1 81 ? 9.538 -13.634 6.072 1.00 46.66 81 GLN A CA 1
ATOM 608 C C . GLN A 1 81 ? 9.133 -13.764 4.581 1.00 46.66 81 GLN A C 1
ATOM 610 O O . GLN A 1 81 ? 8.537 -14.764 4.185 1.00 46.66 81 GLN A O 1
ATOM 615 N N . TYR A 1 82 ? 9.454 -12.766 3.752 1.00 56.72 82 TYR A N 1
ATOM 616 C CA . TYR A 1 82 ? 9.180 -12.719 2.322 1.00 56.72 82 TYR A CA 1
ATOM 617 C C . TYR A 1 82 ? 10.444 -12.306 1.577 1.00 56.72 82 TYR A C 1
ATOM 619 O O . TYR A 1 82 ? 10.654 -11.114 1.325 1.00 56.72 82 TYR A O 1
ATOM 627 N N . CYS A 1 83 ? 11.249 -13.290 1.179 1.00 67.62 83 CYS A N 1
ATOM 628 C CA . CYS A 1 83 ? 12.185 -13.073 0.091 1.00 67.62 83 CYS A CA 1
ATOM 629 C C . CYS A 1 83 ? 11.368 -12.722 -1.163 1.00 67.62 83 CYS A C 1
ATOM 631 O O . CYS A 1 83 ? 10.359 -13.353 -1.489 1.00 67.62 83 CYS A O 1
ATOM 633 N N . GLY A 1 84 ? 11.743 -11.628 -1.810 1.00 85.31 84 GLY A N 1
ATOM 634 C CA . GLY A 1 84 ? 11.252 -11.268 -3.132 1.00 85.31 84 GLY A CA 1
ATOM 635 C C . GLY A 1 84 ? 12.410 -11.277 -4.111 1.00 85.31 84 GLY A C 1
ATOM 636 O O . GLY A 1 84 ? 13.566 -11.230 -3.700 1.00 85.31 84 GLY A O 1
ATOM 637 N N . THR A 1 85 ? 12.107 -11.288 -5.396 1.00 90.81 85 THR A N 1
ATOM 638 C CA . THR A 1 85 ? 13.101 -11.084 -6.447 1.00 90.81 85 THR A CA 1
ATOM 639 C C . THR A 1 85 ? 12.827 -9.750 -7.111 1.00 90.81 85 THR A C 1
ATOM 641 O O . THR A 1 85 ? 11.708 -9.490 -7.555 1.00 90.81 85 THR A O 1
ATOM 644 N N . ARG A 1 86 ? 13.842 -8.896 -7.189 1.00 94.19 86 ARG A N 1
ATOM 645 C CA . ARG A 1 86 ? 13.816 -7.689 -8.007 1.00 94.19 86 ARG A CA 1
ATOM 646 C C . ARG A 1 86 ? 14.566 -7.958 -9.294 1.00 94.19 86 ARG A C 1
ATOM 648 O O . ARG A 1 86 ? 15.762 -8.205 -9.247 1.00 94.19 86 ARG A O 1
ATOM 655 N N . VAL A 1 87 ? 13.887 -7.831 -10.425 1.00 96.38 87 VAL A N 1
ATOM 656 C CA . VAL A 1 87 ? 14.539 -7.783 -11.735 1.00 96.38 87 VAL A CA 1
ATOM 657 C C . VAL A 1 87 ? 14.718 -6.325 -12.118 1.00 96.38 87 VAL A C 1
ATOM 659 O O . VAL A 1 87 ? 13.733 -5.592 -12.180 1.00 96.38 87 VAL A O 1
ATOM 662 N N . SER A 1 88 ? 15.951 -5.899 -12.366 1.00 97.19 88 SER A N 1
ATOM 663 C CA . SER A 1 88 ? 16.293 -4.544 -12.801 1.00 97.19 88 SER A CA 1
ATOM 664 C C . SER A 1 88 ? 16.852 -4.573 -14.218 1.00 97.19 88 SER A C 1
ATOM 666 O O . SER A 1 88 ? 17.656 -5.437 -14.545 1.00 97.19 88 SER A O 1
ATOM 668 N N . MET A 1 89 ? 16.450 -3.619 -15.052 1.00 96.56 89 MET A N 1
ATOM 669 C CA . MET A 1 89 ? 16.970 -3.431 -16.409 1.00 96.56 89 MET A CA 1
ATOM 670 C C . MET A 1 89 ? 16.845 -1.964 -16.819 1.00 96.56 89 MET A C 1
ATOM 672 O O . MET A 1 89 ? 16.088 -1.198 -16.217 1.00 96.56 89 MET A O 1
ATOM 676 N N . ALA A 1 90 ? 17.563 -1.548 -17.854 1.00 96.25 90 ALA A N 1
ATOM 677 C CA . ALA A 1 90 ? 17.293 -0.265 -18.485 1.00 96.25 90 ALA A CA 1
ATOM 678 C C . ALA A 1 90 ? 16.192 -0.415 -19.545 1.00 96.25 90 ALA A C 1
ATOM 680 O O . ALA A 1 90 ? 16.049 -1.460 -20.181 1.00 96.25 90 ALA A O 1
ATOM 681 N N . CYS A 1 91 ? 15.418 0.643 -19.756 1.00 95.19 91 CYS A N 1
ATOM 682 C CA . CYS A 1 91 ? 14.562 0.774 -20.926 1.00 95.19 91 CYS A CA 1
ATOM 683 C C . CYS A 1 91 ? 14.780 2.126 -21.603 1.00 95.19 91 CYS A C 1
ATOM 685 O O . CYS A 1 91 ? 15.135 3.119 -20.963 1.00 95.19 91 CYS A O 1
ATOM 687 N N . GLN A 1 92 ? 14.591 2.159 -22.915 1.00 94.88 92 GLN A N 1
ATOM 688 C CA . GLN A 1 92 ? 14.705 3.357 -23.729 1.00 94.88 92 GLN A CA 1
ATOM 689 C C . GLN A 1 92 ? 13.317 3.802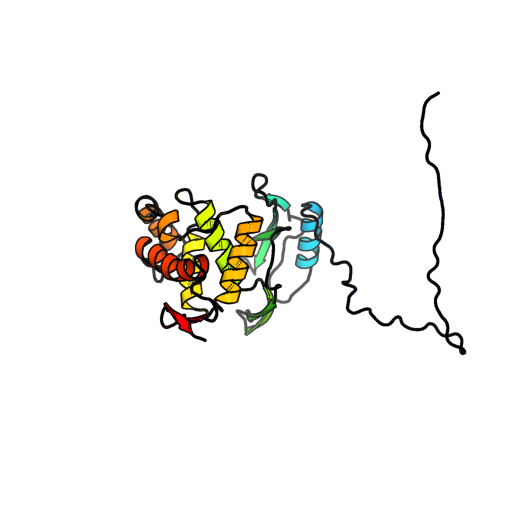 -24.178 1.00 94.88 92 GLN A C 1
ATOM 691 O O . GLN A 1 92 ? 12.525 2.991 -24.650 1.00 94.88 92 GLN A O 1
ATOM 696 N N . LEU A 1 93 ? 13.043 5.098 -24.040 1.00 93.50 93 LEU A N 1
ATOM 697 C CA . LEU A 1 93 ? 11.877 5.765 -24.610 1.00 93.50 93 LEU A CA 1
ATOM 698 C C . LEU A 1 93 ? 12.371 6.969 -25.412 1.00 93.50 93 LEU A C 1
ATOM 700 O O . LEU A 1 93 ? 12.822 7.971 -24.846 1.00 93.50 93 LEU A O 1
ATOM 704 N N . ALA A 1 94 ? 12.316 6.865 -26.739 1.00 90.19 94 ALA A N 1
ATOM 705 C CA . ALA A 1 94 ? 12.980 7.799 -27.648 1.00 90.19 94 ALA A CA 1
ATOM 706 C C . ALA A 1 94 ? 14.473 7.984 -27.292 1.00 90.19 94 ALA A C 1
ATOM 708 O O . ALA A 1 94 ? 15.265 7.068 -27.471 1.00 90.19 94 ALA A O 1
ATOM 709 N N . LYS A 1 95 ? 14.878 9.160 -26.792 1.00 93.00 95 LYS A N 1
ATOM 710 C CA . LYS A 1 95 ? 16.270 9.445 -26.384 1.00 93.00 95 LYS A CA 1
ATOM 711 C C . LYS A 1 95 ? 16.524 9.248 -24.885 1.00 93.00 95 LYS A C 1
ATOM 713 O O . LYS A 1 95 ? 17.659 9.400 -24.440 1.00 93.00 95 LYS A O 1
ATOM 718 N N . ALA A 1 96 ? 15.484 8.989 -24.094 1.00 95.25 96 ALA A N 1
ATOM 719 C CA . ALA A 1 96 ? 15.606 8.835 -22.652 1.00 95.25 96 ALA A CA 1
ATOM 720 C C . ALA A 1 96 ? 15.947 7.384 -22.302 1.00 95.25 96 ALA A C 1
ATOM 722 O O . ALA A 1 96 ? 15.238 6.474 -22.722 1.00 95.25 96 ALA A O 1
ATOM 723 N N . ARG A 1 97 ? 16.991 7.181 -21.492 1.00 95.44 97 ARG A N 1
ATOM 724 C CA . ARG A 1 97 ? 17.302 5.894 -20.856 1.00 95.44 97 ARG A CA 1
ATOM 725 C C . ARG A 1 97 ? 16.805 5.923 -19.414 1.00 95.44 97 ARG A C 1
ATOM 727 O O . ARG A 1 97 ? 17.166 6.819 -18.652 1.00 95.44 97 ARG A O 1
ATOM 734 N N . ILE A 1 98 ? 15.954 4.972 -19.057 1.00 95.44 98 ILE A N 1
ATOM 735 C CA . ILE A 1 98 ? 15.200 4.929 -17.805 1.00 95.44 98 ILE A CA 1
ATOM 736 C C . ILE A 1 98 ? 15.585 3.651 -17.060 1.00 95.44 98 ILE A C 1
ATOM 738 O O . ILE A 1 98 ? 15.600 2.568 -17.638 1.00 95.44 98 ILE A O 1
ATOM 742 N N . ALA A 1 99 ? 15.888 3.767 -15.768 1.00 95.12 99 ALA A N 1
ATOM 743 C CA . ALA A 1 99 ? 16.055 2.600 -14.909 1.00 95.12 99 ALA A CA 1
ATOM 744 C C . ALA A 1 99 ? 14.677 2.006 -14.583 1.00 95.12 99 ALA A C 1
ATOM 746 O O . ALA A 1 99 ? 13.827 2.685 -14.001 1.00 95.12 99 ALA A O 1
ATOM 747 N N . PHE A 1 100 ? 14.469 0.743 -14.937 1.00 94.94 100 PHE A N 1
ATOM 748 C CA . PHE A 1 100 ? 13.226 0.013 -14.738 1.00 94.94 100 PHE A CA 1
ATOM 749 C C . PHE A 1 100 ? 13.462 -1.189 -13.825 1.00 94.94 100 PHE A C 1
ATOM 751 O O . PHE A 1 100 ? 14.515 -1.821 -13.866 1.00 94.94 100 PHE A O 1
ATOM 758 N N . HIS A 1 101 ? 12.491 -1.504 -12.974 1.00 95.44 101 HIS A N 1
ATOM 759 C CA . HIS A 1 101 ? 12.548 -2.715 -12.167 1.00 95.44 101 HIS A CA 1
ATOM 760 C C . HIS A 1 101 ? 11.159 -3.287 -11.911 1.00 95.44 101 HIS A C 1
ATOM 762 O O . HIS A 1 101 ? 10.175 -2.549 -11.826 1.00 95.44 101 HIS A O 1
ATOM 768 N N . VAL A 1 102 ? 11.110 -4.605 -11.746 1.00 94.25 102 VAL A N 1
ATOM 769 C CA . VAL A 1 102 ? 9.924 -5.365 -11.357 1.00 94.25 102 VAL A CA 1
ATOM 770 C C . VAL A 1 102 ? 10.239 -6.116 -10.074 1.00 94.25 102 VAL A C 1
ATOM 772 O O . VAL A 1 102 ? 11.190 -6.891 -10.022 1.00 94.25 102 VAL A O 1
ATOM 775 N N . ASP A 1 103 ? 9.418 -5.897 -9.051 1.00 92.31 103 ASP A N 1
ATOM 776 C CA . ASP A 1 103 ? 9.488 -6.647 -7.801 1.00 92.31 103 ASP A CA 1
ATOM 777 C C . ASP A 1 103 ? 8.469 -7.780 -7.837 1.00 92.31 103 ASP A C 1
ATOM 779 O O . ASP A 1 103 ? 7.263 -7.547 -7.945 1.00 92.31 103 ASP A O 1
ATOM 783 N N . VAL A 1 104 ? 8.955 -9.003 -7.686 1.00 89.94 104 VAL A N 1
ATOM 784 C CA . VAL A 1 104 ? 8.142 -10.206 -7.549 1.00 89.94 104 VAL A CA 1
ATOM 785 C C . VAL A 1 104 ? 8.270 -10.705 -6.118 1.00 89.94 104 VAL A C 1
ATOM 787 O O . VAL A 1 104 ? 9.331 -10.659 -5.500 1.00 89.94 104 VAL A O 1
ATOM 790 N N . SER A 1 105 ? 7.159 -11.126 -5.529 1.00 85.06 105 SER A N 1
ATOM 791 C CA . SER A 1 105 ? 7.152 -11.734 -4.200 1.00 85.06 105 SER A CA 1
ATOM 792 C C . SER A 1 105 ? 6.081 -12.809 -4.160 1.00 85.06 105 SER A C 1
ATOM 794 O O . SER A 1 105 ? 4.966 -12.594 -4.641 1.00 85.06 105 SER A O 1
ATOM 796 N N . VAL A 1 106 ? 6.411 -13.954 -3.573 1.00 82.38 106 VAL A N 1
ATOM 797 C CA . VAL A 1 106 ? 5.541 -15.134 -3.519 1.00 82.38 106 VAL A CA 1
ATOM 798 C C . VAL A 1 106 ? 5.184 -15.438 -2.063 1.00 82.38 106 VAL A C 1
ATOM 800 O O . VAL A 1 106 ? 5.929 -15.107 -1.147 1.00 82.38 106 VAL A O 1
ATOM 803 N N . GLY A 1 107 ? 4.013 -16.036 -1.832 1.00 80.19 107 GLY A N 1
ATOM 804 C CA . GLY A 1 107 ? 3.618 -16.550 -0.512 1.00 80.19 107 GLY A CA 1
ATOM 805 C C . GLY A 1 107 ? 2.724 -15.633 0.324 1.00 80.19 107 GLY A C 1
ATOM 806 O O . GLY 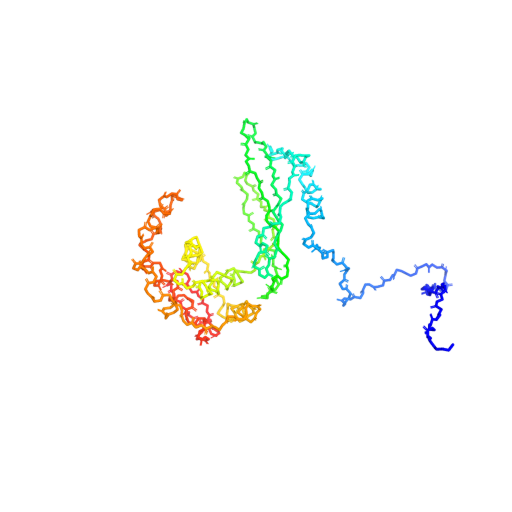A 1 107 ? 2.168 -16.087 1.318 1.00 80.19 107 GLY A O 1
ATOM 807 N N . ALA A 1 108 ? 2.505 -14.381 -0.088 1.00 83.12 108 ALA A N 1
ATOM 808 C CA . ALA A 1 108 ? 1.545 -13.513 0.589 1.00 83.12 108 ALA A CA 1
ATOM 809 C C . ALA A 1 108 ? 0.094 -13.968 0.316 1.00 83.12 108 ALA A C 1
ATOM 811 O O . ALA A 1 108 ? -0.257 -14.187 -0.850 1.00 83.12 108 ALA A O 1
ATOM 812 N N . PRO A 1 109 ? -0.777 -14.043 1.340 1.00 89.44 109 PRO A N 1
ATOM 813 C CA . PRO A 1 109 ? -2.166 -14.424 1.169 1.00 89.44 109 PRO A CA 1
ATOM 814 C C . PRO A 1 109 ? -2.915 -13.359 0.372 1.00 89.44 109 PRO A C 1
ATOM 816 O O . PRO A 1 109 ? -2.559 -12.173 0.364 1.00 89.44 109 PRO A O 1
ATOM 819 N N . ILE A 1 110 ? -3.962 -13.809 -0.313 1.00 90.44 110 ILE A N 1
ATOM 820 C CA . ILE A 1 110 ? -4.851 -12.974 -1.114 1.00 90.44 110 ILE A CA 1
ATOM 821 C C . ILE A 1 110 ? -6.271 -13.468 -0.862 1.00 90.44 110 ILE A C 1
ATOM 823 O O . ILE A 1 110 ? -6.606 -14.585 -1.256 1.00 90.44 110 ILE A O 1
ATOM 827 N N . SER A 1 111 ? -7.077 -12.662 -0.177 1.00 91.44 111 SER A N 1
ATOM 828 C CA . SER A 1 111 ? -8.492 -12.941 0.050 1.00 91.44 111 SER A CA 1
ATOM 829 C C . SER A 1 111 ? -9.248 -11.615 0.188 1.00 91.44 111 SER A C 1
ATOM 831 O O . SER A 1 111 ? -8.911 -10.868 1.101 1.00 91.44 111 SER A O 1
ATOM 833 N N . PRO A 1 112 ? -10.227 -11.304 -0.681 1.00 92.25 112 PRO A N 1
ATOM 834 C CA . PRO A 1 112 ? -10.708 -12.132 -1.792 1.00 92.25 112 PRO A CA 1
ATOM 835 C C . PRO A 1 112 ? -9.657 -12.307 -2.903 1.00 92.25 112 PRO A C 1
ATOM 837 O O . PRO A 1 112 ? -8.586 -11.703 -2.869 1.00 92.25 112 PRO A O 1
ATOM 840 N N . SER A 1 113 ? -9.912 -13.190 -3.873 1.00 92.12 113 SER A N 1
ATOM 841 C CA . SER A 1 113 ? -8.974 -13.426 -4.980 1.00 92.12 113 SER A CA 1
ATOM 842 C C . SER A 1 113 ? -8.756 -12.166 -5.820 1.00 92.12 113 SER A C 1
ATOM 844 O O . SER A 1 113 ? -9.662 -11.349 -5.958 1.00 92.12 113 SER A O 1
ATOM 846 N N . ALA A 1 114 ? -7.577 -12.047 -6.439 1.00 92.88 114 ALA A N 1
ATOM 847 C CA . ALA A 1 114 ? -7.297 -10.979 -7.396 1.00 92.88 114 ALA A CA 1
ATOM 848 C C . ALA A 1 114 ? -8.371 -10.905 -8.495 1.00 92.88 114 ALA A C 1
ATOM 850 O O . ALA A 1 114 ? -8.822 -11.934 -9.006 1.00 92.88 114 ALA A O 1
ATOM 851 N N . GLY A 1 115 ? -8.767 -9.682 -8.835 1.00 91.44 115 GLY A N 1
ATOM 852 C CA . GLY A 1 115 ? -9.791 -9.385 -9.831 1.00 91.44 115 GLY A CA 1
ATOM 853 C C . GLY A 1 115 ? -9.201 -8.674 -11.042 1.00 91.44 115 GLY A C 1
ATOM 854 O O . GLY A 1 115 ? -8.110 -8.108 -10.973 1.00 91.44 115 GLY A O 1
ATOM 855 N N . MET A 1 116 ? -9.922 -8.696 -12.163 1.00 94.69 116 MET A N 1
ATOM 856 C CA . MET A 1 116 ? -9.529 -7.921 -13.336 1.00 94.69 116 MET A CA 1
ATOM 857 C C . MET A 1 116 ? -9.882 -6.445 -13.123 1.00 94.69 116 MET A C 1
ATOM 859 O O . MET A 1 116 ? -11.045 -6.109 -12.912 1.00 94.69 116 MET A O 1
ATOM 863 N N . LEU A 1 117 ? -8.881 -5.572 -13.188 1.00 92.06 117 LEU A N 1
ATOM 864 C CA . LEU A 1 117 ? -9.007 -4.125 -13.091 1.00 92.06 117 LEU A CA 1
ATOM 865 C C . LEU A 1 117 ? -8.713 -3.498 -14.450 1.00 92.06 117 LEU A C 1
ATOM 867 O O . LEU A 1 117 ? -7.644 -3.704 -15.020 1.00 92.06 117 LEU A O 1
ATOM 871 N N . ARG A 1 118 ? -9.645 -2.684 -14.940 1.00 93.25 118 ARG A N 1
ATOM 872 C CA . ARG A 1 118 ? -9.505 -1.969 -16.207 1.00 93.25 118 ARG A CA 1
ATOM 873 C C . ARG A 1 118 ? -9.049 -0.537 -15.959 1.00 93.25 118 ARG A C 1
ATOM 875 O O . ARG A 1 118 ? -9.759 0.228 -15.310 1.00 93.25 118 ARG A O 1
ATOM 882 N N . LEU A 1 119 ? -7.883 -0.167 -16.483 1.00 91.50 119 LEU A N 1
ATOM 883 C CA . LEU A 1 119 ? -7.304 1.169 -16.325 1.00 91.50 119 LEU A CA 1
ATOM 884 C C . LEU A 1 119 ? -7.225 1.917 -17.660 1.00 91.50 119 LEU A C 1
ATOM 886 O O . LEU A 1 119 ? -6.945 1.300 -18.690 1.00 91.50 119 LEU A O 1
ATOM 890 N N . PRO A 1 120 ? -7.436 3.245 -17.669 1.00 92.44 120 PRO A N 1
ATOM 891 C CA . PRO A 1 120 ? -7.197 4.058 -18.854 1.00 92.44 120 PRO A CA 1
ATOM 892 C C . PRO A 1 120 ? -5.694 4.158 -19.150 1.00 92.44 120 PRO A C 1
ATOM 894 O O . PRO A 1 120 ? -4.873 4.299 -18.242 1.00 92.44 120 PRO A O 1
ATOM 897 N N . ARG A 1 121 ? -5.329 4.116 -20.433 1.00 89.38 121 ARG A N 1
ATOM 898 C CA . ARG A 1 121 ? -3.951 4.348 -20.896 1.00 89.38 121 ARG A CA 1
ATOM 899 C C . ARG A 1 121 ? -3.711 5.839 -21.148 1.00 89.38 121 ARG A C 1
ATOM 901 O O . ARG A 1 121 ? -4.632 6.565 -21.512 1.00 89.38 121 ARG A O 1
ATOM 908 N N . LEU A 1 122 ? -2.452 6.277 -21.038 1.00 86.38 122 LEU A N 1
ATOM 909 C CA . LEU A 1 122 ? -2.057 7.677 -21.271 1.00 86.38 122 LEU A CA 1
ATOM 910 C C . LEU A 1 122 ? -2.358 8.165 -22.697 1.00 86.38 122 LEU A C 1
ATOM 912 O O . LEU A 1 122 ? -2.816 9.287 -22.872 1.00 86.38 122 LEU A O 1
ATOM 916 N N . LEU A 1 123 ? -2.126 7.320 -23.705 1.00 86.75 123 LEU A N 1
ATOM 917 C CA . LEU A 1 123 ? -2.347 7.641 -25.123 1.00 86.75 123 LEU A CA 1
ATOM 918 C C . LEU A 1 123 ? -3.732 7.192 -25.625 1.00 86.75 123 LEU A C 1
ATOM 920 O O . LEU A 1 123 ? -3.932 6.998 -26.820 1.00 86.75 123 LEU A O 1
ATOM 924 N N . GLY A 1 124 ? -4.688 7.010 -24.710 1.00 86.62 124 GLY A N 1
ATOM 925 C CA . GLY A 1 124 ? -6.023 6.511 -25.023 1.00 86.62 124 GLY A CA 1
ATOM 926 C C . GLY A 1 124 ? -6.121 4.983 -25.060 1.00 86.62 124 GLY A C 1
ATOM 927 O O . GLY A 1 124 ? -5.134 4.253 -25.161 1.00 86.62 124 GLY A O 1
ATOM 928 N N . GLY A 1 125 ? -7.353 4.491 -24.936 1.00 90.44 125 GLY A N 1
ATOM 929 C CA . GLY A 1 125 ? -7.649 3.070 -24.763 1.00 90.44 125 GLY A CA 1
ATOM 930 C C . GLY A 1 125 ? -7.577 2.615 -23.304 1.00 90.44 125 GLY A C 1
ATOM 931 O O . GLY A 1 125 ? -7.494 3.422 -22.374 1.00 90.44 125 GLY A O 1
ATOM 932 N N . GLN A 1 126 ? -7.644 1.301 -23.105 1.00 93.50 126 GLN A N 1
ATOM 933 C CA . GLN A 1 126 ? -7.696 0.673 -21.786 1.00 93.50 126 GLN A CA 1
ATOM 934 C C . GLN A 1 126 ? -6.739 -0.517 -21.709 1.00 93.50 126 GLN A C 1
ATOM 936 O O . GLN A 1 126 ? -6.398 -1.113 -22.731 1.00 93.50 126 GLN A O 1
ATOM 941 N N . ILE A 1 127 ? -6.295 -0.835 -20.496 1.00 91.88 127 ILE A N 1
ATOM 942 C CA . ILE A 1 127 ? -5.512 -2.028 -20.179 1.00 91.88 127 ILE A CA 1
ATOM 943 C C . ILE A 1 127 ? -6.200 -2.797 -19.055 1.00 91.88 127 ILE A C 1
ATOM 945 O O . ILE A 1 127 ? -6.652 -2.203 -18.076 1.00 91.88 127 ILE A O 1
ATOM 949 N N . ASP A 1 128 ? -6.271 -4.113 -19.219 1.00 93.62 128 ASP A N 1
ATOM 950 C CA . ASP A 1 128 ? -6.812 -5.038 -18.231 1.00 93.62 128 ASP A CA 1
ATOM 951 C C . ASP A 1 128 ? -5.656 -5.624 -17.419 1.00 93.62 128 ASP A C 1
ATOM 953 O O . ASP A 1 128 ? -4.723 -6.207 -17.972 1.00 93.62 128 ASP A O 1
ATOM 957 N N . LEU A 1 129 ? -5.698 -5.430 -16.103 1.00 93.69 129 LEU A N 1
ATOM 958 C CA . LEU A 1 129 ? -4.670 -5.864 -15.166 1.00 93.69 129 LEU A CA 1
ATOM 959 C C . LEU A 1 129 ? -5.277 -6.777 -14.112 1.00 93.69 129 LEU A C 1
ATOM 961 O O . LEU A 1 129 ? -6.262 -6.425 -13.467 1.00 93.69 129 LEU A O 1
ATOM 965 N N . LEU A 1 130 ? -4.641 -7.918 -13.861 1.00 94.25 130 LEU A N 1
ATOM 966 C CA . LEU A 1 130 ? -4.963 -8.710 -12.683 1.00 94.25 130 LEU A CA 1
ATOM 967 C C . LEU A 1 130 ? -4.443 -7.970 -11.442 1.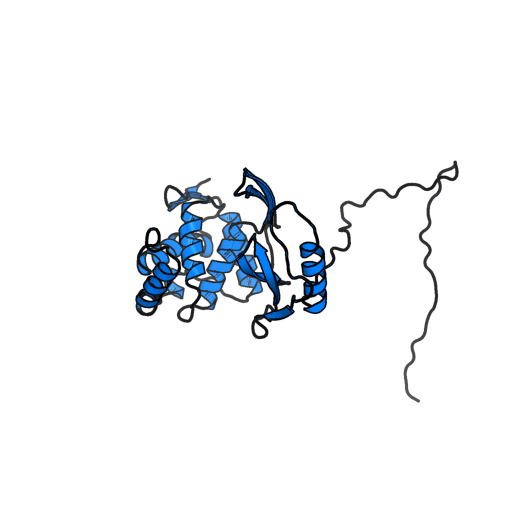00 94.25 130 LEU A C 1
ATOM 969 O O . LEU A 1 130 ? -3.234 -7.883 -11.225 1.00 94.25 130 LEU A O 1
ATOM 973 N N . ALA A 1 131 ? -5.353 -7.418 -10.645 1.00 92.25 131 ALA A N 1
ATOM 974 C CA . ALA A 1 131 ? -5.031 -6.554 -9.520 1.00 92.25 131 ALA A CA 1
ATOM 975 C C . ALA A 1 131 ? -5.487 -7.157 -8.190 1.00 92.25 131 ALA A C 1
ATOM 977 O O . ALA A 1 131 ? -6.480 -7.883 -8.096 1.00 92.25 131 ALA A O 1
ATOM 978 N N . TYR A 1 132 ? -4.752 -6.816 -7.133 1.00 91.00 132 TYR A N 1
ATOM 979 C CA . TYR A 1 132 ? -5.191 -7.099 -5.773 1.00 91.00 132 TYR A CA 1
ATOM 980 C C . TYR A 1 132 ? -6.485 -6.332 -5.473 1.00 91.00 132 TYR A C 1
ATOM 982 O O . TYR A 1 132 ? -6.580 -5.161 -5.856 1.00 91.00 132 TYR A O 1
ATOM 990 N N . PRO A 1 133 ? -7.436 -6.940 -4.743 1.00 94.00 133 PRO A N 1
ATOM 991 C CA . PRO A 1 133 ? -8.583 -6.212 -4.221 1.00 94.00 133 PRO A CA 1
ATOM 992 C C . PRO A 1 133 ? -8.122 -5.027 -3.375 1.00 94.00 133 PRO A C 1
ATOM 994 O O . PRO A 1 133 ? -7.088 -5.087 -2.697 1.00 94.00 133 PRO A O 1
ATOM 997 N N . LEU A 1 134 ? -8.885 -3.939 -3.408 1.00 94.75 134 LEU A N 1
ATOM 998 C CA . LEU A 1 134 ? -8.501 -2.717 -2.708 1.00 94.75 134 LEU A CA 1
ATOM 999 C C . LEU A 1 134 ? -8.464 -2.922 -1.182 1.00 94.75 134 LEU A C 1
ATOM 1001 O O . LEU A 1 134 ? -7.566 -2.409 -0.513 1.00 94.75 134 LEU A O 1
ATOM 1005 N N . SER A 1 135 ? -9.363 -3.751 -0.650 1.00 97.00 135 SER A N 1
ATOM 1006 C CA . SER A 1 135 ? -9.361 -4.245 0.734 1.00 97.00 135 SER A CA 1
ATOM 1007 C C . SER A 1 135 ? -8.005 -4.842 1.142 1.00 97.00 135 SER A C 1
ATOM 1009 O O . SER A 1 135 ? -7.433 -4.446 2.158 1.00 97.00 135 SER A O 1
ATOM 1011 N N . MET A 1 136 ? -7.413 -5.698 0.302 1.00 96.50 136 MET A N 1
ATOM 1012 C CA . MET A 1 136 ? -6.087 -6.289 0.515 1.00 96.50 136 MET A CA 1
ATOM 1013 C C . MET A 1 136 ? -4.953 -5.258 0.451 1.00 96.50 136 MET A C 1
ATOM 1015 O O . MET A 1 136 ? -3.957 -5.393 1.170 1.00 96.50 136 MET A O 1
ATOM 1019 N N . VAL A 1 137 ? -5.072 -4.225 -0.392 1.00 96.12 137 VAL A N 1
ATOM 1020 C CA . VAL A 1 137 ? -4.101 -3.116 -0.435 1.00 96.12 137 VAL A CA 1
ATOM 1021 C C . VAL A 1 137 ? -4.118 -2.348 0.886 1.00 96.12 137 VAL A C 1
ATOM 1023 O O . VAL A 1 137 ? -3.054 -2.128 1.474 1.00 96.12 137 VAL A O 1
ATOM 1026 N N . PHE A 1 138 ? -5.306 -1.990 1.382 1.00 97.94 138 PHE A N 1
ATOM 1027 C CA . PHE A 1 138 ? -5.460 -1.337 2.681 1.00 97.94 138 PHE A CA 1
ATOM 1028 C C . PHE A 1 138 ? -4.961 -2.227 3.819 1.00 97.94 138 PHE A C 1
ATOM 1030 O O . PHE A 1 138 ? -4.110 -1.789 4.593 1.00 97.94 138 PHE A O 1
ATOM 1037 N N . ALA A 1 139 ? -5.403 -3.485 3.877 1.00 97.81 139 ALA A N 1
ATOM 1038 C CA . ALA A 1 139 ? -5.034 -4.428 4.926 1.00 97.81 139 ALA A CA 1
ATOM 1039 C C . ALA A 1 139 ? -3.514 -4.595 5.050 1.00 97.81 139 ALA A C 1
ATOM 1041 O O . ALA A 1 139 ? -2.954 -4.460 6.138 1.00 97.81 139 ALA A O 1
ATOM 1042 N N . LYS A 1 140 ? -2.808 -4.782 3.926 1.00 95.62 140 LYS A N 1
ATOM 1043 C CA . LYS A 1 140 ? -1.339 -4.877 3.914 1.00 95.62 140 LYS A CA 1
ATOM 1044 C C . LYS A 1 140 ? -0.664 -3.636 4.488 1.00 95.62 140 LYS A C 1
ATOM 1046 O O . LYS A 1 140 ? 0.302 -3.774 5.243 1.00 95.62 140 LYS A O 1
ATOM 1051 N N . LYS A 1 141 ? -1.134 -2.436 4.140 1.00 97.00 141 LYS A N 1
ATOM 1052 C CA . LYS A 1 141 ? -0.550 -1.175 4.626 1.00 97.00 141 LYS A CA 1
ATOM 1053 C C . LYS A 1 141 ? -0.854 -0.949 6.106 1.00 97.00 141 LYS A C 1
ATOM 1055 O O . LYS A 1 141 ? 0.055 -0.618 6.863 1.00 97.00 141 LYS A O 1
ATOM 1060 N N . VAL A 1 142 ? -2.092 -1.202 6.526 1.00 97.81 142 VAL A N 1
ATOM 1061 C CA . VAL A 1 142 ? -2.558 -1.057 7.912 1.00 97.81 142 VAL A CA 1
ATOM 1062 C C . VAL A 1 142 ? -1.829 -2.023 8.851 1.00 97.81 142 VAL A C 1
ATOM 1064 O O . VAL A 1 142 ? -1.258 -1.581 9.848 1.00 97.81 142 VAL A O 1
ATOM 1067 N N . VAL A 1 143 ? -1.731 -3.310 8.502 1.00 97.00 143 VAL A N 1
ATOM 1068 C CA . VAL A 1 143 ? -0.983 -4.292 9.310 1.00 97.00 143 VAL A CA 1
ATOM 1069 C C . VAL A 1 143 ? 0.510 -3.956 9.345 1.00 97.00 143 VAL A C 1
ATOM 1071 O O . VAL A 1 143 ? 1.120 -4.008 10.408 1.00 97.00 143 VAL A O 1
ATOM 1074 N N . THR A 1 144 ? 1.101 -3.510 8.228 1.00 94.94 144 THR A N 1
ATOM 1075 C CA . THR A 1 144 ? 2.502 -3.035 8.221 1.00 94.94 144 THR A CA 1
ATOM 1076 C C . THR A 1 144 ? 2.701 -1.839 9.160 1.00 94.94 144 THR A C 1
ATOM 1078 O O . THR A 1 144 ? 3.741 -1.729 9.814 1.00 94.94 144 THR A O 1
ATOM 1081 N N . ALA A 1 145 ? 1.725 -0.928 9.236 1.00 95.62 145 ALA A N 1
ATOM 1082 C CA . ALA A 1 145 ? 1.782 0.200 10.156 1.00 95.62 145 ALA A CA 1
ATOM 1083 C C . ALA A 1 145 ? 1.767 -0.254 11.622 1.00 95.62 145 ALA A C 1
ATOM 1085 O O . ALA A 1 145 ? 2.585 0.233 12.404 1.00 95.62 145 ALA A O 1
ATOM 1086 N N . MET A 1 146 ? 0.919 -1.228 11.970 1.00 95.06 146 MET A N 1
ATOM 1087 C CA . MET A 1 146 ? 0.888 -1.827 13.312 1.00 95.06 146 MET A CA 1
ATOM 1088 C C . MET A 1 146 ? 2.158 -2.592 13.663 1.00 95.06 146 MET A C 1
ATOM 1090 O O . MET A 1 146 ? 2.632 -2.516 14.793 1.00 95.06 146 MET A O 1
ATOM 1094 N N . GLU A 1 147 ? 2.705 -3.329 12.704 1.00 93.38 147 GLU A N 1
ATOM 1095 C CA . GLU A 1 147 ? 3.916 -4.129 12.869 1.00 93.38 147 GLU A CA 1
ATOM 1096 C C . GLU A 1 147 ? 5.124 -3.233 13.178 1.00 93.38 147 GLU A C 1
ATOM 1098 O O . GLU A 1 147 ? 5.880 -3.484 14.113 1.00 93.38 147 GLU A O 1
ATOM 1103 N N . ARG A 1 148 ? 5.283 -2.135 12.426 1.00 92.19 148 ARG A N 1
ATOM 1104 C CA . ARG A 1 148 ? 6.457 -1.253 12.529 1.00 92.19 148 ARG A CA 1
ATOM 1105 C C . ARG A 1 148 ? 6.341 -0.171 13.603 1.00 92.19 148 ARG A C 1
ATOM 1107 O O . ARG A 1 148 ? 7.370 0.351 14.035 1.00 92.19 148 ARG A O 1
ATOM 1114 N N . ARG A 1 149 ? 5.125 0.185 14.028 1.00 92.44 149 ARG A N 1
ATOM 1115 C CA . ARG A 1 149 ? 4.853 1.168 15.095 1.00 92.44 149 ARG A CA 1
ATOM 1116 C C . ARG A 1 149 ? 5.666 2.462 14.914 1.00 92.44 149 ARG A C 1
ATOM 1118 O O . ARG A 1 149 ? 5.693 3.042 13.830 1.00 92.44 149 ARG A O 1
ATOM 1125 N N . LEU A 1 150 ? 6.375 2.898 15.957 1.00 91.38 150 LEU A N 1
ATOM 1126 C CA . LEU A 1 150 ? 7.188 4.119 15.976 1.00 91.38 150 LEU A CA 1
ATOM 1127 C C . LEU A 1 150 ? 8.449 4.041 15.108 1.00 91.38 150 LEU A C 1
ATOM 1129 O O . LEU A 1 150 ? 8.980 5.075 14.708 1.00 91.38 150 LEU A O 1
ATOM 1133 N N . ALA A 1 151 ? 8.911 2.834 14.773 1.00 89.25 151 ALA A N 1
ATOM 1134 C CA . ALA A 1 151 ? 10.032 2.629 13.861 1.00 89.25 151 ALA A CA 1
ATOM 1135 C C . ALA A 1 151 ? 9.604 2.688 12.381 1.00 89.25 151 ALA A C 1
ATOM 1137 O O . ALA A 1 151 ? 10.423 2.478 11.482 1.00 89.25 151 ALA A O 1
ATOM 1138 N N . ASN A 1 152 ? 8.325 2.958 12.091 1.00 89.38 152 ASN A N 1
ATOM 1139 C CA . ASN A 1 152 ? 7.824 2.965 10.728 1.00 89.38 152 ASN A CA 1
ATOM 1140 C C . ASN A 1 152 ? 8.378 4.144 9.909 1.00 89.38 152 ASN A C 1
ATOM 1142 O O . ASN A 1 152 ? 8.069 5.313 10.135 1.00 89.38 152 ASN A O 1
ATOM 1146 N N . THR A 1 153 ? 9.172 3.819 8.890 1.00 88.50 153 THR A N 1
ATOM 1147 C CA . THR A 1 153 ? 9.740 4.778 7.933 1.00 88.50 153 THR A CA 1
ATOM 1148 C C . THR A 1 153 ? 8.975 4.844 6.609 1.00 88.50 153 THR A C 1
ATOM 1150 O O . THR A 1 153 ? 9.263 5.716 5.783 1.00 88.50 153 THR A O 1
ATOM 1153 N N . ARG A 1 154 ? 7.979 3.972 6.394 1.00 90.12 154 ARG A N 1
ATOM 1154 C CA . ARG A 1 154 ? 7.200 3.837 5.152 1.00 90.12 154 ARG A CA 1
ATOM 1155 C C . ARG A 1 154 ? 6.100 4.896 5.048 1.00 90.12 154 ARG A C 1
ATOM 1157 O O . ARG A 1 154 ? 4.917 4.593 4.973 1.00 90.12 154 ARG A O 1
ATOM 1164 N N . ARG A 1 155 ? 6.496 6.170 4.990 1.00 93.88 155 ARG A N 1
ATOM 1165 C CA . ARG A 1 155 ? 5.571 7.324 4.916 1.00 93.88 155 ARG A CA 1
ATOM 1166 C C . ARG A 1 155 ? 4.581 7.238 3.757 1.00 93.88 155 ARG A C 1
ATOM 1168 O O . ARG A 1 155 ? 3.428 7.622 3.911 1.00 93.88 155 ARG A O 1
ATOM 1175 N N . ARG A 1 156 ? 5.021 6.663 2.635 1.00 95.69 156 ARG A N 1
ATOM 1176 C CA . ARG A 1 156 ? 4.174 6.407 1.470 1.00 95.69 156 ARG A CA 1
ATOM 1177 C C . ARG A 1 156 ? 2.924 5.600 1.816 1.00 95.69 156 ARG A C 1
ATOM 1179 O O . ARG A 1 156 ? 1.869 5.921 1.300 1.00 95.69 156 ARG A O 1
ATOM 1186 N N . ASP A 1 157 ? 3.012 4.619 2.714 1.00 96.56 157 ASP A N 1
ATOM 1187 C CA . ASP A 1 157 ? 1.852 3.796 3.068 1.00 96.56 157 ASP A CA 1
ATOM 1188 C C . ASP A 1 157 ? 0.754 4.623 3.757 1.00 96.56 157 ASP A C 1
ATOM 1190 O O . ASP A 1 157 ? -0.420 4.441 3.446 1.00 96.56 157 ASP A O 1
ATOM 1194 N N . PHE A 1 158 ? 1.116 5.585 4.615 1.00 97.56 158 PHE A N 1
ATOM 1195 C CA . PHE A 1 158 ? 0.147 6.506 5.222 1.00 97.56 158 PHE A CA 1
ATOM 1196 C C . PHE A 1 158 ? -0.478 7.449 4.190 1.00 97.56 158 PHE A C 1
ATOM 1198 O O . PHE A 1 158 ? -1.689 7.657 4.211 1.00 97.56 158 PHE A O 1
ATOM 1205 N N . ALA A 1 159 ? 0.329 7.980 3.265 1.00 97.75 159 ALA A N 1
ATOM 1206 C CA . ALA A 1 159 ? -0.168 8.805 2.165 1.00 97.75 159 ALA A CA 1
ATOM 1207 C C . ALA A 1 159 ? -1.132 8.023 1.260 1.00 97.75 159 ALA A C 1
ATOM 1209 O O . ALA A 1 159 ? -2.196 8.528 0.918 1.00 97.75 159 ALA A O 1
ATOM 1210 N N . ASP A 1 160 ? -0.784 6.781 0.917 1.00 97.50 160 ASP A N 1
ATOM 1211 C CA . ASP A 1 160 ? -1.608 5.918 0.077 1.00 97.50 160 ASP A CA 1
ATOM 1212 C C . ASP A 1 160 ? -2.947 5.613 0.763 1.00 97.50 160 ASP A C 1
ATOM 1214 O O . ASP A 1 160 ? -3.983 5.771 0.129 1.00 97.50 160 ASP A O 1
ATOM 1218 N N . ILE A 1 161 ? -2.965 5.244 2.055 1.00 98.12 161 ILE A N 1
ATOM 1219 C CA . ILE A 1 161 ? -4.231 5.016 2.779 1.00 98.12 161 ILE A CA 1
ATOM 1220 C C . ILE A 1 161 ? -5.071 6.302 2.808 1.00 98.12 161 ILE A C 1
ATOM 1222 O O . ILE A 1 161 ? -6.268 6.270 2.519 1.00 98.12 161 ILE A O 1
ATOM 1226 N N . TYR A 1 162 ? -4.447 7.437 3.129 1.00 98.31 162 TYR A N 1
ATOM 1227 C CA . TYR A 1 162 ? -5.119 8.733 3.203 1.00 98.31 162 TYR A CA 1
ATOM 1228 C C . TYR A 1 162 ? -5.775 9.130 1.875 1.00 98.31 162 TYR A C 1
ATOM 1230 O O . TYR A 1 162 ? -6.944 9.516 1.865 1.00 98.31 162 TYR A O 1
ATOM 1238 N N . LEU A 1 163 ? -5.040 9.018 0.766 1.00 97.50 163 LEU A N 1
ATOM 1239 C CA . LEU A 1 163 ? -5.523 9.383 -0.565 1.00 97.50 163 LEU A CA 1
ATOM 1240 C C . LEU A 1 163 ? -6.538 8.365 -1.093 1.00 97.50 163 LEU A C 1
ATOM 1242 O O . LEU A 1 163 ? -7.599 8.757 -1.563 1.00 97.50 163 LEU A O 1
ATOM 1246 N N . LEU A 1 164 ? -6.261 7.062 -0.986 1.00 96.75 164 LEU A N 1
ATOM 1247 C CA . LEU A 1 164 ? -7.163 6.026 -1.500 1.00 96.75 164 LEU A CA 1
ATOM 1248 C C . LEU A 1 164 ? -8.512 6.041 -0.777 1.00 96.75 164 LEU A C 1
ATOM 1250 O O . LEU A 1 164 ? -9.542 5.972 -1.440 1.00 96.75 164 LEU A O 1
ATOM 1254 N N . SER A 1 165 ? -8.527 6.213 0.550 1.00 97.50 165 SER A N 1
ATOM 1255 C CA . SER A 1 165 ? -9.784 6.328 1.313 1.00 97.50 165 SER A CA 1
ATOM 1256 C C . SER A 1 165 ? -10.616 7.558 0.919 1.00 97.50 165 SER A C 1
ATOM 1258 O O . SER A 1 165 ? -11.819 7.571 1.129 1.00 97.50 165 SER A O 1
ATOM 1260 N N . ARG A 1 166 ? -10.026 8.584 0.296 1.00 97.25 166 ARG A N 1
ATOM 1261 C CA . ARG A 1 166 ? -10.745 9.770 -0.216 1.00 97.25 166 ARG A CA 1
ATOM 1262 C C . ARG A 1 166 ? -11.259 9.623 -1.643 1.00 97.25 166 ARG A C 1
ATOM 1264 O O . ARG A 1 166 ? -11.977 10.492 -2.124 1.00 97.25 166 ARG A O 1
ATOM 1271 N N . HIS A 1 167 ? -10.898 8.543 -2.326 1.00 95.44 167 HIS A N 1
ATOM 1272 C CA . HIS A 1 167 ? -11.248 8.333 -3.730 1.00 95.44 167 HIS A CA 1
ATOM 1273 C C . HIS A 1 167 ? -12.021 7.045 -3.989 1.00 95.44 167 HIS A C 1
ATOM 1275 O O . HIS A 1 167 ? -12.500 6.853 -5.102 1.00 95.44 167 HIS A O 1
ATOM 1281 N N . GLN A 1 168 ? -12.097 6.143 -3.012 1.00 94.81 168 GLN A N 1
ATOM 1282 C CA . GLN A 1 168 ? -12.619 4.800 -3.219 1.00 94.81 168 GLN A CA 1
ATOM 1283 C C . GLN A 1 168 ? -13.566 4.408 -2.093 1.00 94.81 168 GLN A C 1
ATOM 1285 O O . GLN A 1 168 ? -13.229 4.544 -0.917 1.00 94.81 168 GLN A O 1
ATOM 1290 N N . ALA A 1 169 ? -14.733 3.884 -2.465 1.00 95.94 169 ALA A N 1
ATOM 1291 C CA . ALA A 1 169 ? -15.596 3.174 -1.532 1.00 95.94 169 ALA A CA 1
ATOM 1292 C C . ALA A 1 169 ? -15.024 1.778 -1.238 1.00 95.94 169 ALA A C 1
ATOM 1294 O O . ALA A 1 169 ? -14.352 1.182 -2.081 1.00 95.94 169 ALA A O 1
ATOM 1295 N N . ILE A 1 170 ? -15.288 1.266 -0.039 1.00 96.50 170 ILE A N 1
ATOM 1296 C CA . ILE A 1 170 ? -14.821 -0.045 0.426 1.00 96.50 170 ILE A CA 1
ATOM 1297 C C . ILE A 1 170 ? -15.945 -0.716 1.207 1.00 96.50 170 ILE A C 1
ATOM 1299 O O . ILE A 1 170 ? -16.528 -0.085 2.085 1.00 96.50 170 ILE A O 1
ATOM 1303 N N . ASP A 1 171 ? -16.193 -1.997 0.935 1.00 97.50 171 ASP A N 1
ATOM 1304 C CA . ASP A 1 171 ? -17.031 -2.840 1.788 1.00 97.50 171 ASP A CA 1
ATOM 1305 C C . ASP A 1 171 ? -16.307 -3.158 3.105 1.00 97.50 171 ASP A C 1
ATOM 1307 O O . ASP A 1 171 ? -15.144 -3.579 3.125 1.00 97.50 171 ASP A O 1
ATOM 1311 N N . GLY A 1 172 ? -16.996 -2.931 4.220 1.00 97.62 172 GLY A N 1
ATOM 1312 C CA . GLY A 1 172 ? -16.436 -3.103 5.551 1.00 97.62 172 GLY A CA 1
ATOM 1313 C C . GLY A 1 172 ? -16.181 -4.563 5.918 1.00 97.62 172 GLY A C 1
ATOM 1314 O O . GLY A 1 172 ? -15.178 -4.840 6.579 1.00 97.62 172 GLY A O 1
ATOM 1315 N N . ASN A 1 173 ? -17.015 -5.501 5.453 1.00 96.88 173 ASN A N 1
ATOM 1316 C CA . ASN A 1 173 ? -16.785 -6.930 5.688 1.00 96.88 173 ASN A CA 1
ATOM 1317 C C . ASN A 1 173 ? -15.507 -7.375 4.969 1.00 96.88 173 ASN A C 1
ATOM 1319 O O . ASN A 1 173 ? -14.634 -7.990 5.574 1.00 96.88 173 ASN A O 1
ATOM 1323 N N . GLU A 1 174 ? -15.354 -6.986 3.701 1.00 96.88 174 GLU A N 1
ATOM 1324 C CA . GLU A 1 174 ? -14.196 -7.349 2.887 1.00 96.88 174 GLU A CA 1
ATOM 1325 C C . GLU A 1 174 ? -12.889 -6.782 3.462 1.00 96.88 174 GLU A C 1
ATOM 1327 O O . GLU A 1 174 ? -11.865 -7.473 3.504 1.00 96.88 174 GLU A O 1
ATOM 1332 N N . LEU A 1 175 ? -12.904 -5.528 3.934 1.00 98.00 175 LEU A N 1
ATOM 1333 C CA . LEU A 1 175 ? -11.741 -4.933 4.590 1.00 98.00 175 LEU A CA 1
ATOM 1334 C C . LEU A 1 175 ? -11.405 -5.642 5.906 1.00 98.00 175 LEU A C 1
ATOM 1336 O O . LEU A 1 175 ? -10.227 -5.892 6.166 1.00 98.00 175 LEU A O 1
ATOM 1340 N N . GLN A 1 176 ? -12.410 -5.967 6.722 1.00 97.50 176 GLN A N 1
ATOM 1341 C CA . GLN A 1 176 ? -12.210 -6.676 7.984 1.00 97.50 176 GLN A CA 1
ATOM 1342 C C . GLN A 1 176 ? -11.603 -8.068 7.754 1.00 97.50 176 GLN A C 1
ATOM 1344 O O . GLN A 1 176 ? -10.596 -8.407 8.381 1.00 97.50 176 GLN A O 1
ATOM 1349 N N . ASP A 1 177 ? -12.151 -8.837 6.815 1.00 97.06 177 ASP A N 1
ATOM 1350 C CA . ASP A 1 177 ? -11.644 -10.166 6.465 1.00 97.06 177 ASP A CA 1
ATOM 1351 C C . ASP A 1 177 ? -10.207 -10.085 5.931 1.00 97.06 177 ASP A C 1
ATOM 1353 O O . ASP A 1 177 ? -9.329 -10.845 6.347 1.00 97.06 177 ASP A O 1
ATOM 1357 N N . SER A 1 178 ? -9.925 -9.104 5.066 1.00 98.06 178 SER A N 1
ATOM 1358 C CA . SER A 1 178 ? -8.577 -8.867 4.536 1.00 98.06 178 SER A CA 1
ATOM 1359 C C . SER A 1 178 ? -7.575 -8.505 5.638 1.00 98.06 178 SER A C 1
ATOM 1361 O O . SER A 1 178 ? -6.431 -8.967 5.613 1.00 98.06 178 SER A O 1
ATOM 1363 N N . LEU A 1 179 ? -7.981 -7.679 6.612 1.00 98.12 179 LEU A N 1
ATOM 1364 C CA . LEU A 1 179 ? -7.155 -7.322 7.769 1.00 98.12 179 LEU A CA 1
ATOM 1365 C C . LEU A 1 179 ? -6.791 -8.562 8.579 1.00 98.12 179 LEU A C 1
ATOM 1367 O O . LEU A 1 179 ? -5.612 -8.749 8.876 1.00 98.12 179 LEU A O 1
ATOM 1371 N N . GLN A 1 180 ? -7.773 -9.413 8.877 1.00 97.56 180 GLN A N 1
ATOM 1372 C CA . GLN A 1 180 ? -7.564 -10.645 9.631 1.00 97.56 180 GLN A CA 1
ATOM 1373 C C . GLN A 1 180 ? -6.614 -11.597 8.892 1.00 97.56 180 GLN A C 1
ATOM 1375 O O . GLN A 1 180 ? -5.618 -12.038 9.457 1.00 97.56 180 GLN A O 1
ATOM 1380 N N . VAL A 1 181 ? -6.842 -11.816 7.593 1.00 96.88 181 VAL A N 1
ATOM 1381 C CA . VAL A 1 181 ? -6.002 -12.678 6.744 1.00 96.88 181 VAL A CA 1
ATOM 1382 C C . VAL A 1 181 ? -4.540 -12.227 6.733 1.00 96.88 181 VAL A C 1
ATOM 1384 O O . VAL A 1 181 ? -3.629 -13.051 6.834 1.00 96.88 181 VAL A O 1
ATOM 1387 N N . VAL A 1 182 ? -4.286 -10.922 6.603 1.00 96.25 182 VAL A N 1
ATOM 1388 C CA . VAL A 1 182 ? -2.915 -10.392 6.602 1.00 96.25 182 VAL A CA 1
ATOM 1389 C C . VAL A 1 182 ? -2.299 -10.436 8.003 1.00 96.25 182 VAL A C 1
ATOM 1391 O O . VAL A 1 182 ? -1.110 -10.731 8.127 1.00 96.25 182 VAL A O 1
ATOM 1394 N N . ALA A 1 183 ? -3.081 -10.137 9.039 1.00 96.31 183 ALA A N 1
ATOM 1395 C CA . ALA A 1 183 ? -2.637 -10.136 10.427 1.00 96.31 183 ALA A CA 1
ATOM 1396 C C . ALA A 1 183 ? -2.231 -11.536 10.902 1.00 96.31 183 ALA A C 1
ATOM 1398 O O . ALA A 1 183 ? -1.112 -11.701 11.390 1.00 96.31 183 ALA A O 1
ATOM 1399 N N . ASP A 1 184 ? -3.078 -12.541 10.669 1.00 95.88 184 ASP A N 1
ATOM 1400 C CA . ASP A 1 184 ? -2.818 -13.941 11.025 1.00 95.88 184 ASP A CA 1
ATOM 1401 C C . ASP A 1 184 ? -1.563 -14.458 10.342 1.00 95.88 184 ASP A C 1
ATOM 1403 O O . ASP A 1 184 ? -0.686 -15.052 10.966 1.00 95.88 184 ASP A O 1
ATOM 1407 N N . HIS A 1 185 ? -1.439 -14.163 9.052 1.00 92.12 185 HIS A N 1
ATOM 1408 C CA . HIS A 1 185 ? -0.300 -14.602 8.272 1.00 92.12 185 HIS A CA 1
ATOM 1409 C C . HIS A 1 185 ? 1.028 -13.984 8.735 1.00 92.12 185 HIS A C 1
ATOM 1411 O O . HIS A 1 185 ? 2.069 -14.616 8.585 1.00 92.12 185 HIS A O 1
ATOM 1417 N N . ARG A 1 186 ? 1.004 -12.777 9.317 1.00 90.94 186 ARG A N 1
ATOM 1418 C CA . ARG A 1 186 ? 2.194 -12.109 9.872 1.00 90.94 186 ARG A CA 1
ATOM 1419 C C . ARG A 1 186 ? 2.365 -12.289 11.383 1.00 90.94 186 ARG A C 1
ATOM 1421 O O . ARG A 1 186 ? 3.320 -11.758 11.943 1.00 90.94 186 ARG A O 1
ATOM 1428 N N . GLY A 1 187 ? 1.443 -12.977 12.057 1.00 94.06 187 GLY A N 1
ATOM 1429 C CA . GLY A 1 187 ? 1.438 -13.088 13.518 1.00 94.06 187 GLY A CA 1
ATOM 1430 C C . GLY A 1 187 ? 1.272 -11.742 14.238 1.00 94.06 187 GLY A C 1
ATOM 1431 O O . GLY A 1 187 ? 1.801 -11.559 15.333 1.00 94.06 187 GLY A O 1
ATOM 1432 N N . VAL A 1 188 ? 0.575 -10.778 13.626 1.00 94.94 188 VAL A N 1
ATOM 1433 C CA . VAL A 1 188 ? 0.346 -9.447 14.207 1.00 94.94 188 VAL A CA 1
ATOM 1434 C C . VAL A 1 188 ? -1.010 -9.419 14.900 1.00 94.94 188 VAL A C 1
ATOM 1436 O O . VAL A 1 188 ? -2.041 -9.600 14.264 1.00 94.94 188 VAL A O 1
ATOM 1439 N N . SER A 1 189 ? -1.036 -9.123 16.199 1.00 95.69 189 SER A N 1
ATOM 1440 C CA . SER A 1 189 ? -2.293 -8.864 16.906 1.00 95.69 189 SER A CA 1
ATOM 1441 C C . SER A 1 189 ? -2.870 -7.513 16.491 1.00 95.69 189 SER A C 1
ATOM 1443 O O . SER A 1 189 ? -2.237 -6.472 16.690 1.00 95.69 189 SER A O 1
ATOM 1445 N N . LEU A 1 190 ? -4.077 -7.536 15.927 1.00 96.94 190 LEU A N 1
ATOM 1446 C CA . LEU A 1 190 ? -4.799 -6.337 15.523 1.00 96.94 190 LEU A CA 1
ATOM 1447 C C . LEU A 1 190 ? -5.131 -5.465 16.742 1.00 96.94 190 LEU A C 1
ATOM 1449 O O . LEU A 1 190 ? -5.726 -5.924 17.716 1.00 96.94 190 LEU A O 1
ATOM 1453 N N . ALA A 1 191 ? -4.750 -4.192 16.670 1.00 96.62 191 ALA A N 1
ATOM 1454 C CA . ALA A 1 191 ? -5.038 -3.185 17.682 1.00 96.62 191 ALA A CA 1
ATOM 1455 C C . ALA A 1 191 ? -5.266 -1.825 17.004 1.00 96.62 191 ALA A C 1
ATOM 1457 O O . ALA A 1 191 ? -4.675 -1.577 15.948 1.00 96.62 191 ALA A O 1
ATOM 1458 N N . PRO A 1 192 ? -6.084 -0.927 17.588 1.00 97.25 192 PRO A N 1
ATOM 1459 C CA . PRO A 1 192 ? -6.330 0.388 17.004 1.00 97.25 192 PRO A CA 1
ATOM 1460 C C . PRO A 1 192 ? -5.024 1.130 16.691 1.00 97.25 192 PRO A C 1
ATOM 1462 O O . PRO A 1 192 ? -4.097 1.167 17.513 1.00 97.25 192 PRO A O 1
ATOM 1465 N N . LEU A 1 193 ? -4.942 1.731 15.506 1.00 96.75 193 LEU A N 1
ATOM 1466 C CA . LEU A 1 193 ? -3.807 2.537 15.069 1.00 96.75 193 LEU A CA 1
ATOM 1467 C C . LEU A 1 193 ? -3.642 3.770 15.948 1.00 96.75 193 LEU A C 1
ATOM 1469 O O . LEU A 1 193 ? -2.505 4.117 16.260 1.00 96.75 193 LEU A O 1
ATOM 1473 N N . ALA A 1 194 ? -4.741 4.368 16.422 1.00 94.62 194 ALA A N 1
ATOM 1474 C CA . ALA A 1 194 ? -4.684 5.488 17.359 1.00 94.62 194 ALA A CA 1
ATOM 1475 C C . ALA A 1 194 ? -3.867 5.159 18.626 1.00 94.62 194 ALA A C 1
ATOM 1477 O O . ALA A 1 194 ? -3.184 6.026 19.169 1.00 94.62 194 ALA A O 1
ATOM 1478 N N . VAL A 1 195 ? -3.892 3.896 19.068 1.00 93.88 195 VAL A N 1
ATOM 1479 C CA . VAL A 1 195 ? -3.099 3.406 20.206 1.00 93.88 195 VAL A CA 1
ATOM 1480 C C . VAL A 1 195 ? -1.702 2.987 19.749 1.00 93.88 195 VAL A C 1
ATOM 1482 O O . VAL A 1 195 ? -0.695 3.407 20.315 1.00 93.88 195 VAL A O 1
ATOM 1485 N N . THR A 1 196 ? -1.626 2.175 18.695 1.00 94.06 196 THR A N 1
ATOM 1486 C CA . THR A 1 196 ? -0.381 1.529 18.244 1.00 94.06 196 THR A CA 1
ATOM 1487 C C . THR A 1 196 ? 0.634 2.516 17.661 1.00 94.06 196 THR A C 1
ATOM 1489 O O . THR A 1 196 ? 1.844 2.285 17.719 1.00 94.06 196 THR A O 1
ATOM 1492 N N . LEU A 1 197 ? 0.153 3.630 17.110 1.00 94.81 197 LEU A N 1
ATOM 1493 C CA . LEU A 1 197 ? 0.957 4.710 16.541 1.00 94.81 197 LEU A CA 1
ATOM 1494 C C . LEU A 1 197 ? 1.107 5.900 17.504 1.00 94.81 197 LEU A C 1
ATOM 1496 O O . LEU A 1 197 ? 1.560 6.970 17.090 1.00 94.81 197 LEU A O 1
ATOM 1500 N N . GLY A 1 198 ? 0.750 5.735 18.782 1.00 92.75 198 GLY A N 1
ATOM 1501 C CA . GLY A 1 198 ? 0.847 6.784 19.795 1.00 92.75 198 GLY A CA 1
ATOM 1502 C C . GLY A 1 198 ? 2.248 7.402 19.859 1.00 92.75 198 GLY A C 1
ATOM 1503 O O . GLY A 1 198 ? 3.224 6.725 20.160 1.00 92.75 198 GLY A O 1
ATOM 1504 N N . GLY A 1 199 ? 2.357 8.698 19.556 1.00 90.06 199 GLY A N 1
ATOM 1505 C CA . GLY A 1 199 ? 3.632 9.426 19.536 1.00 90.06 199 GLY A CA 1
ATOM 1506 C C . GLY A 1 199 ? 4.376 9.425 18.193 1.00 90.06 199 GLY A C 1
ATOM 1507 O O . GLY A 1 199 ? 5.368 10.141 18.068 1.00 90.06 199 GLY A O 1
ATOM 1508 N N . ILE A 1 200 ? 3.897 8.721 17.156 1.00 94.12 200 ILE A N 1
ATOM 1509 C CA . ILE A 1 200 ? 4.556 8.711 15.833 1.00 94.12 200 ILE A CA 1
ATOM 1510 C C . ILE A 1 200 ? 4.658 10.118 15.225 1.00 94.12 200 ILE A C 1
ATOM 1512 O O . ILE A 1 200 ? 5.640 10.444 14.559 1.00 94.12 200 ILE A O 1
ATOM 1516 N N . VAL A 1 201 ? 3.658 10.966 15.484 1.00 93.62 201 VAL A N 1
ATOM 1517 C CA . VAL A 1 201 ? 3.577 12.330 14.948 1.00 93.62 201 VAL A CA 1
ATOM 1518 C C . VAL A 1 201 ? 4.715 13.192 15.493 1.00 93.62 201 VAL A C 1
ATOM 1520 O O . VAL A 1 201 ? 5.401 13.855 14.713 1.00 93.62 201 VAL A O 1
ATOM 1523 N N . ALA A 1 202 ? 4.992 13.096 16.798 1.00 91.12 202 ALA A N 1
ATOM 1524 C CA . ALA A 1 202 ? 6.026 13.880 17.475 1.00 91.12 202 ALA A CA 1
ATOM 1525 C C . ALA A 1 202 ? 7.425 13.671 16.865 1.00 91.12 202 ALA A C 1
ATOM 1527 O O . ALA A 1 202 ? 8.207 14.612 16.759 1.00 91.12 202 ALA A O 1
ATOM 1528 N N . PHE A 1 203 ? 7.725 12.456 16.397 1.00 87.25 203 PHE A N 1
ATOM 1529 C CA . PHE A 1 203 ? 9.020 12.114 15.790 1.00 87.25 203 PHE A CA 1
ATOM 1530 C C . PHE A 1 203 ? 8.998 12.086 14.249 1.00 87.25 203 PHE A C 1
ATOM 1532 O O . PHE A 1 203 ? 10.044 11.931 13.598 1.00 87.25 203 PHE A O 1
ATOM 1539 N N . GLY A 1 204 ? 7.808 12.195 13.653 1.00 91.56 204 GLY A N 1
ATOM 1540 C CA . GLY A 1 204 ? 7.560 11.956 12.234 1.00 91.56 204 GLY A CA 1
ATOM 1541 C C . GLY A 1 204 ? 7.362 13.214 11.393 1.00 91.56 204 GLY A C 1
ATOM 1542 O O . GLY A 1 204 ? 7.767 13.202 10.229 1.00 91.56 204 GLY A O 1
ATOM 1543 N N . GLU A 1 205 ? 6.813 14.293 11.962 1.00 94.56 205 GLU A N 1
ATOM 1544 C CA . GLU A 1 205 ? 6.332 15.482 11.230 1.00 94.56 205 GLU A CA 1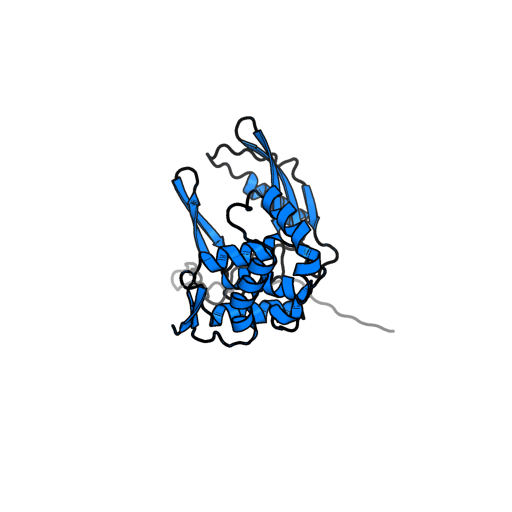
ATOM 1545 C C . GLU A 1 205 ? 7.389 16.100 10.298 1.00 94.56 205 GLU A C 1
ATOM 1547 O O . GLU A 1 205 ? 7.163 16.270 9.099 1.00 94.56 205 GLU A O 1
ATOM 1552 N N . THR A 1 206 ? 8.592 16.380 10.806 1.00 95.00 206 THR A N 1
ATOM 1553 C CA . THR A 1 206 ? 9.664 16.990 9.999 1.00 95.00 206 THR A CA 1
ATOM 1554 C C . THR A 1 206 ? 10.033 16.119 8.800 1.00 95.00 206 THR A C 1
ATOM 1556 O O . THR A 1 206 ? 10.188 16.605 7.675 1.00 95.00 206 THR A O 1
ATOM 1559 N N . ARG A 1 207 ? 10.143 14.804 9.020 1.00 94.44 207 ARG A N 1
ATOM 1560 C CA . ARG A 1 207 ? 10.495 13.851 7.963 1.00 94.44 207 ARG A CA 1
ATOM 1561 C C . ARG A 1 207 ? 9.328 13.616 7.001 1.00 94.44 207 ARG A C 1
ATOM 1563 O O . ARG A 1 207 ? 9.572 13.354 5.827 1.00 94.44 207 ARG A O 1
ATOM 1570 N N . TRP A 1 208 ? 8.090 13.724 7.482 1.00 96.44 208 TRP A N 1
ATOM 1571 C CA . TRP A 1 208 ? 6.876 13.716 6.672 1.00 96.44 208 TRP A CA 1
ATOM 1572 C C . TRP A 1 208 ? 6.856 14.877 5.690 1.00 96.44 208 TRP A C 1
ATOM 1574 O O . TRP A 1 208 ? 6.833 14.632 4.487 1.00 96.44 208 TRP A O 1
ATOM 1584 N N . ARG A 1 209 ? 6.991 16.118 6.167 1.00 95.81 209 ARG A N 1
ATOM 1585 C CA . ARG A 1 209 ? 6.997 17.301 5.292 1.00 95.81 209 ARG A CA 1
ATOM 1586 C C . ARG A 1 209 ? 8.122 17.256 4.264 1.00 95.81 209 ARG A C 1
ATOM 1588 O O . ARG A 1 209 ? 7.908 17.565 3.095 1.00 95.81 209 ARG A O 1
ATOM 1595 N N . ALA A 1 210 ? 9.323 16.853 4.685 1.00 95.88 210 ALA A N 1
ATOM 1596 C CA . ALA A 1 210 ? 10.454 16.700 3.773 1.00 95.88 210 ALA A CA 1
ATOM 1597 C C . ALA A 1 210 ? 10.174 15.647 2.688 1.00 95.88 210 ALA A C 1
ATOM 1599 O O . ALA A 1 210 ? 10.465 15.874 1.514 1.00 95.88 210 ALA A O 1
ATOM 1600 N N . TRP A 1 211 ? 9.581 14.512 3.070 1.00 96.88 211 TRP A N 1
ATOM 1601 C CA . TRP A 1 211 ? 9.192 13.466 2.132 1.00 96.88 211 TRP A CA 1
ATOM 1602 C C . TRP A 1 211 ? 8.079 13.933 1.181 1.00 96.88 211 TRP A C 1
ATOM 1604 O O . TRP A 1 211 ? 8.248 13.786 -0.026 1.00 96.88 211 TRP A O 1
ATOM 1614 N N . ALA A 1 212 ? 7.008 14.554 1.686 1.00 96.94 212 ALA A N 1
ATOM 1615 C CA . ALA A 1 212 ? 5.873 15.024 0.888 1.00 96.94 212 ALA A CA 1
ATOM 1616 C C . ALA A 1 212 ? 6.303 16.039 -0.185 1.00 96.94 212 ALA A C 1
ATOM 1618 O O . ALA A 1 212 ? 5.979 15.854 -1.356 1.00 96.94 212 ALA A O 1
ATOM 1619 N N . ARG A 1 213 ? 7.143 17.024 0.174 1.00 96.69 213 ARG A N 1
ATOM 1620 C CA . ARG A 1 213 ? 7.730 17.968 -0.796 1.00 96.69 213 ARG A CA 1
ATOM 1621 C C . ARG A 1 213 ? 8.603 17.272 -1.833 1.00 96.69 213 ARG A C 1
ATOM 1623 O O . ARG A 1 213 ? 8.508 17.556 -3.022 1.00 96.69 213 ARG A O 1
ATOM 1630 N N . LYS A 1 214 ? 9.446 16.321 -1.406 1.00 96.62 214 LYS A N 1
ATOM 1631 C CA . LYS A 1 214 ? 10.285 15.546 -2.335 1.00 96.62 214 LYS A CA 1
ATOM 1632 C C . LYS A 1 214 ? 9.436 14.759 -3.340 1.00 96.62 214 LYS A C 1
ATOM 1634 O O . LYS A 1 214 ? 9.861 14.589 -4.477 1.00 96.62 214 LYS A O 1
ATOM 1639 N N . GLN A 1 215 ? 8.266 14.273 -2.925 1.00 95.88 215 GLN A N 1
ATOM 1640 C CA . GLN A 1 215 ? 7.321 13.575 -3.798 1.00 95.88 215 GLN A CA 1
ATOM 1641 C C . GLN A 1 215 ? 6.388 14.518 -4.582 1.00 95.88 215 GLN A C 1
ATOM 1643 O O . GLN A 1 215 ? 5.623 14.020 -5.401 1.00 95.88 215 GLN A O 1
ATOM 1648 N N . LYS A 1 216 ? 6.455 15.844 -4.368 1.00 95.94 216 LYS A N 1
ATOM 1649 C CA . LYS A 1 216 ? 5.529 16.844 -4.940 1.00 95.94 216 LYS A CA 1
ATOM 1650 C C . LYS A 1 216 ? 4.059 16.544 -4.609 1.00 95.94 216 LYS A C 1
ATOM 1652 O O . LYS A 1 216 ? 3.199 16.528 -5.487 1.00 95.94 216 LYS A O 1
ATOM 1657 N N . LEU A 1 217 ? 3.807 16.221 -3.341 1.00 95.38 217 LEU A N 1
ATOM 1658 C CA . LEU A 1 217 ? 2.479 15.909 -2.797 1.00 95.38 217 LEU A CA 1
ATOM 1659 C C . LEU A 1 217 ? 2.044 16.900 -1.708 1.00 95.38 217 LEU A C 1
ATOM 1661 O O . LEU A 1 217 ? 1.028 16.691 -1.054 1.00 95.38 217 LEU A O 1
ATOM 1665 N N . ASP A 1 218 ? 2.824 17.950 -1.472 1.00 90.19 218 ASP A N 1
ATOM 1666 C CA . ASP A 1 218 ? 2.563 18.994 -0.479 1.00 90.19 218 ASP A CA 1
ATOM 1667 C C . ASP A 1 218 ? 1.354 19.881 -0.816 1.00 90.19 218 ASP A C 1
ATOM 1669 O O . ASP A 1 218 ? 0.858 20.590 0.054 1.00 90.19 218 ASP A O 1
ATOM 1673 N N . ASP A 1 219 ? 0.839 19.786 -2.042 1.00 93.19 219 ASP A N 1
ATOM 1674 C CA . ASP A 1 219 ? -0.403 20.418 -2.494 1.00 93.19 219 ASP A CA 1
ATOM 1675 C C . ASP A 1 219 ? -1.675 19.696 -2.016 1.00 93.19 219 ASP A C 1
ATOM 1677 O O . ASP A 1 219 ? -2.741 20.305 -1.937 1.00 93.19 219 ASP A O 1
ATOM 1681 N N . ARG A 1 220 ? -1.578 18.397 -1.707 1.00 94.00 220 ARG A N 1
ATOM 1682 C CA . ARG A 1 220 ? -2.736 17.529 -1.426 1.00 94.00 220 ARG A CA 1
ATOM 1683 C C . ARG A 1 220 ? -2.639 16.736 -0.125 1.00 94.00 220 ARG A C 1
ATOM 1685 O O . ARG A 1 220 ? -3.638 16.181 0.334 1.00 94.00 220 ARG A O 1
ATOM 1692 N N . LEU A 1 221 ? -1.444 16.628 0.452 1.00 97.06 221 LEU A N 1
ATOM 1693 C CA . LEU A 1 221 ? -1.218 15.969 1.733 1.00 97.06 221 LEU A CA 1
ATOM 1694 C C . LEU A 1 221 ? -1.107 17.012 2.852 1.00 97.06 221 LEU A C 1
ATOM 1696 O O . LEU A 1 221 ? -0.234 17.878 2.774 1.00 97.06 221 LEU A O 1
ATOM 1700 N N . PRO A 1 222 ? -1.932 16.914 3.910 1.00 97.12 222 PRO A N 1
ATOM 1701 C CA . PRO A 1 222 ? -1.825 17.800 5.062 1.00 97.12 222 PRO A CA 1
ATOM 1702 C C . PRO A 1 222 ? -0.623 17.429 5.954 1.00 97.12 222 PRO A C 1
ATOM 1704 O O . PRO A 1 222 ? 0.227 16.599 5.603 1.00 97.12 222 PRO A O 1
ATOM 1707 N N . ASP A 1 223 ? -0.536 18.060 7.127 1.00 97.06 223 ASP A N 1
ATOM 1708 C CA . ASP A 1 223 ? 0.428 17.692 8.165 1.00 97.06 223 ASP A CA 1
ATOM 1709 C C . ASP A 1 223 ? 0.270 16.221 8.597 1.00 97.06 223 ASP A C 1
ATOM 1711 O O . ASP A 1 223 ? -0.763 15.577 8.373 1.00 97.06 223 ASP A O 1
ATOM 1715 N N . PHE A 1 224 ? 1.318 15.661 9.204 1.00 97.12 224 PHE A N 1
ATOM 1716 C CA . PHE A 1 224 ? 1.344 14.232 9.504 1.00 97.12 224 PHE A CA 1
ATOM 1717 C C . PHE A 1 224 ? 0.307 13.856 10.563 1.00 97.12 224 PHE A C 1
ATOM 1719 O O . PHE A 1 224 ? -0.258 12.766 10.496 1.00 97.12 224 PHE A O 1
ATOM 1726 N N . GLY A 1 225 ? 0.029 14.754 11.512 1.00 97.38 225 GLY A N 1
ATOM 1727 C CA . GLY A 1 225 ? -1.003 14.561 12.528 1.00 97.38 225 GLY A CA 1
ATOM 1728 C C . GLY A 1 225 ? -2.379 14.361 11.903 1.00 97.38 225 GLY A C 1
ATOM 1729 O O . GLY A 1 225 ? -3.040 13.361 12.187 1.00 97.38 225 GLY A O 1
ATOM 1730 N N . THR A 1 226 ? -2.762 15.247 10.984 1.00 97.94 226 THR A N 1
ATOM 1731 C CA . THR A 1 226 ? -4.018 15.144 10.229 1.00 97.94 226 THR A CA 1
ATOM 1732 C C . THR A 1 226 ? -4.099 13.843 9.426 1.00 97.94 226 THR A C 1
ATOM 1734 O O . THR A 1 226 ? -5.135 13.174 9.428 1.00 97.94 226 THR A O 1
ATOM 1737 N N . VAL A 1 227 ? -3.003 13.429 8.778 1.00 98.00 227 VAL A N 1
ATOM 1738 C CA . VAL A 1 227 ? -2.959 12.156 8.039 1.00 98.00 227 VAL A CA 1
ATOM 1739 C C . VAL A 1 227 ? -3.148 10.958 8.965 1.00 98.00 227 VAL A C 1
ATOM 1741 O O . VAL A 1 227 ? -3.965 10.091 8.668 1.00 98.00 227 VAL A O 1
ATOM 1744 N N . ILE A 1 228 ? -2.435 10.900 10.092 1.00 97.88 228 ILE A N 1
ATOM 1745 C CA . ILE A 1 228 ? -2.546 9.788 11.045 1.00 97.88 228 ILE A CA 1
ATOM 1746 C C . ILE A 1 228 ? -3.945 9.725 11.663 1.00 97.88 228 ILE A C 1
ATOM 1748 O O . ILE A 1 228 ? -4.499 8.631 11.787 1.00 97.88 228 ILE A O 1
ATOM 1752 N N . ALA A 1 229 ? -4.546 10.872 11.988 1.00 97.88 229 ALA A N 1
ATOM 1753 C CA . ALA A 1 229 ? -5.916 10.934 12.484 1.00 97.88 229 ALA A CA 1
ATOM 1754 C C . ALA A 1 229 ? -6.913 10.382 11.453 1.00 97.88 229 ALA A C 1
ATOM 1756 O O . ALA A 1 229 ? -7.722 9.519 11.784 1.00 97.88 229 ALA A O 1
ATOM 1757 N N . ALA A 1 230 ? -6.807 10.801 10.189 1.00 98.12 230 ALA A N 1
ATOM 1758 C CA . ALA A 1 230 ? -7.668 10.316 9.113 1.00 98.12 230 ALA A CA 1
ATOM 1759 C C . ALA A 1 230 ? -7.475 8.818 8.817 1.00 98.12 230 ALA A C 1
ATOM 1761 O O . ALA A 1 230 ? -8.451 8.096 8.631 1.00 98.12 230 ALA A O 1
ATOM 1762 N N . VAL A 1 231 ? -6.227 8.339 8.799 1.00 98.25 231 VAL A N 1
ATOM 1763 C CA . VAL A 1 231 ? -5.911 6.912 8.627 1.00 98.25 231 VAL A CA 1
ATOM 1764 C C . VAL A 1 231 ? -6.505 6.084 9.769 1.00 98.25 231 VAL A C 1
ATOM 1766 O O . VAL A 1 231 ? -7.075 5.026 9.513 1.00 98.25 231 VAL A O 1
ATOM 1769 N N . SER A 1 232 ? -6.416 6.571 11.009 1.00 98.06 232 SER A N 1
ATOM 1770 C CA . SER A 1 232 ? -6.978 5.883 12.179 1.00 98.06 232 SER A CA 1
ATOM 1771 C C . SER A 1 232 ? -8.509 5.901 12.159 1.00 98.06 232 SER A C 1
ATOM 1773 O O . SER A 1 232 ? -9.127 4.871 12.394 1.00 98.06 232 SER A O 1
ATOM 1775 N N . ALA A 1 233 ? -9.137 7.025 11.796 1.00 97.81 233 ALA A N 1
ATOM 1776 C CA . ALA A 1 233 ? -10.594 7.127 11.669 1.00 97.81 233 ALA A CA 1
ATOM 1777 C C . ALA A 1 233 ? -11.165 6.162 10.615 1.00 97.81 233 ALA A C 1
ATOM 1779 O O . ALA A 1 233 ? -12.220 5.569 10.827 1.00 97.81 233 ALA A O 1
ATOM 1780 N N . PHE A 1 234 ? -10.443 5.963 9.509 1.00 98.38 234 PHE A N 1
ATOM 1781 C CA . PHE A 1 234 ? -10.789 4.974 8.491 1.00 98.38 234 PHE A CA 1
ATOM 1782 C C . PHE A 1 234 ? -10.578 3.533 8.986 1.00 98.38 234 PHE A C 1
ATOM 1784 O O . PHE A 1 234 ? -11.490 2.709 8.903 1.00 98.38 234 PHE A O 1
ATOM 1791 N N . ALA A 1 235 ? -9.383 3.221 9.500 1.00 98.25 235 ALA A N 1
ATOM 1792 C CA . ALA A 1 235 ? -8.961 1.845 9.757 1.00 98.25 235 ALA A CA 1
ATOM 1793 C C . ALA A 1 235 ? -9.448 1.278 11.101 1.00 98.25 235 ALA A C 1
ATOM 1795 O O . ALA A 1 235 ? -9.785 0.098 11.168 1.00 98.25 235 ALA A O 1
ATOM 1796 N N . ASP A 1 236 ? -9.502 2.072 12.173 1.00 98.38 236 ASP A N 1
ATOM 1797 C CA . ASP A 1 236 ? -9.796 1.579 13.528 1.00 98.38 236 ASP A CA 1
ATOM 1798 C C . ASP A 1 236 ? -11.200 0.972 13.671 1.00 98.38 236 ASP A C 1
ATOM 1800 O O . ASP A 1 236 ? -11.334 -0.058 14.343 1.00 98.38 236 ASP A O 1
ATOM 1804 N N . PRO A 1 237 ? -12.261 1.516 13.040 1.00 98.00 237 PRO A N 1
ATOM 1805 C CA . PRO A 1 237 ? -13.552 0.838 12.979 1.00 98.00 237 PRO A CA 1
ATOM 1806 C C . PRO A 1 237 ? -13.459 -0.551 12.333 1.00 98.00 237 PRO A C 1
ATOM 1808 O O . PRO A 1 237 ? -14.041 -1.498 12.860 1.00 98.00 237 PRO A O 1
ATOM 1811 N N . ALA A 1 238 ? -12.682 -0.699 11.255 1.00 97.44 238 ALA A N 1
ATOM 1812 C CA . ALA A 1 238 ? -12.489 -1.983 10.581 1.00 97.44 238 ALA A CA 1
ATOM 1813 C C . ALA A 1 238 ? -11.691 -2.978 11.429 1.00 97.44 238 ALA A C 1
ATOM 1815 O O . ALA A 1 238 ? -12.075 -4.136 11.564 1.00 97.44 238 ALA A O 1
ATOM 1816 N N . ILE A 1 239 ? -10.639 -2.497 12.090 1.00 97.62 239 ILE A N 1
ATOM 1817 C CA . ILE A 1 239 ? -9.812 -3.271 13.025 1.00 97.62 239 ILE A CA 1
ATOM 1818 C C . ILE A 1 239 ? -10.635 -3.797 14.206 1.00 97.62 239 ILE A C 1
ATOM 1820 O O . ILE A 1 239 ? -10.442 -4.923 14.650 1.00 97.62 239 ILE A O 1
ATOM 1824 N N . THR A 1 240 ? -11.559 -2.982 14.719 1.00 96.56 240 THR A N 1
ATOM 1825 C CA . THR A 1 240 ? -12.418 -3.327 15.867 1.00 96.56 240 THR A CA 1
ATOM 1826 C C . THR A 1 240 ? -13.705 -4.053 15.469 1.00 96.56 240 THR A C 1
ATOM 1828 O O . THR A 1 240 ? -14.527 -4.350 16.333 1.00 96.56 240 THR A O 1
ATOM 1831 N N . GLY A 1 241 ? -13.897 -4.333 14.177 1.00 94.88 241 GLY A N 1
ATOM 1832 C CA . GLY A 1 241 ? -15.064 -5.039 13.653 1.00 94.88 241 GLY A CA 1
ATOM 1833 C C . GLY A 1 241 ? -16.381 -4.274 13.703 1.00 94.88 241 GLY A C 1
ATOM 1834 O O . GLY A 1 241 ? -17.447 -4.876 13.622 1.00 94.88 241 GLY A O 1
ATOM 1835 N N . ARG A 1 242 ? -16.319 -2.945 13.813 1.00 96.06 242 ARG A N 1
ATOM 1836 C CA . ARG A 1 242 ? -17.493 -2.062 13.872 1.00 96.06 242 ARG A CA 1
ATOM 1837 C C . ARG A 1 242 ? -18.054 -1.681 12.502 1.00 96.06 242 ARG A C 1
ATOM 1839 O O . ARG A 1 242 ? -19.011 -0.929 12.454 1.00 96.06 242 ARG A O 1
ATOM 1846 N N . VAL A 1 243 ? -17.463 -2.178 11.415 1.00 96.50 243 VAL A N 1
ATOM 1847 C CA . VAL A 1 243 ? -17.820 -1.831 10.022 1.00 96.50 243 VAL A CA 1
ATOM 1848 C C . VAL A 1 243 ? -18.567 -2.946 9.296 1.00 96.50 243 VAL A C 1
ATOM 1850 O O . VAL A 1 243 ? -18.732 -2.907 8.079 1.00 96.50 243 VAL A O 1
ATOM 1853 N N . LYS A 1 244 ? -18.980 -3.987 10.020 1.00 93.75 244 LYS A N 1
ATOM 1854 C CA . LYS A 1 244 ? -19.715 -5.102 9.432 1.00 93.75 244 LYS A CA 1
ATOM 1855 C C . LYS A 1 244 ? -21.029 -4.589 8.834 1.00 93.75 244 LYS A C 1
ATOM 1857 O O . LYS A 1 244 ? -21.747 -3.856 9.505 1.00 93.75 244 LYS A O 1
ATOM 1862 N N . ALA A 1 245 ? -21.336 -4.985 7.599 1.00 94.38 245 ALA A N 1
ATOM 1863 C CA . ALA A 1 245 ? -22.469 -4.466 6.818 1.00 94.38 245 ALA A CA 1
ATOM 1864 C C . ALA A 1 245 ? -22.467 -2.934 6.600 1.00 94.38 245 ALA A C 1
ATOM 1866 O O . ALA A 1 245 ? -23.517 -2.331 6.374 1.00 94.38 245 ALA A O 1
ATOM 1867 N N . MET A 1 246 ? -21.289 -2.307 6.630 1.00 97.75 246 MET A N 1
ATOM 1868 C CA . MET A 1 246 ? -21.107 -0.896 6.296 1.00 97.75 246 MET A CA 1
ATOM 1869 C C . MET A 1 246 ? -20.256 -0.737 5.038 1.00 97.75 246 MET A C 1
ATOM 1871 O O . MET A 1 246 ? -19.401 -1.572 4.738 1.00 97.75 246 MET A O 1
ATOM 1875 N N . VAL A 1 247 ? -20.425 0.389 4.353 1.00 97.88 247 VAL A N 1
ATOM 1876 C CA . VAL A 1 247 ? -19.568 0.827 3.253 1.00 97.88 247 VAL A CA 1
ATOM 1877 C C . VAL A 1 247 ? -18.877 2.123 3.653 1.00 97.88 247 VAL A C 1
ATOM 1879 O O . VAL A 1 247 ? -19.479 3.032 4.226 1.00 97.88 247 VAL A O 1
ATOM 1882 N N . TRP A 1 248 ? -17.587 2.222 3.353 1.00 98.12 248 TRP A N 1
ATOM 1883 C CA . TRP A 1 248 ? -16.858 3.470 3.504 1.00 98.12 248 TRP A CA 1
ATOM 1884 C C . TRP A 1 248 ? -17.308 4.463 2.433 1.00 98.12 248 TRP A C 1
ATOM 1886 O O . TRP A 1 248 ? -17.078 4.255 1.236 1.00 98.12 248 TRP A O 1
ATOM 1896 N N . ASN A 1 249 ? -17.910 5.569 2.860 1.00 97.19 249 ASN A N 1
ATOM 1897 C CA . ASN A 1 249 ? -18.266 6.668 1.983 1.00 97.19 249 ASN A CA 1
ATOM 1898 C C . ASN A 1 249 ? -17.078 7.632 1.866 1.00 97.19 249 ASN A C 1
ATOM 1900 O O . ASN A 1 249 ? -16.812 8.437 2.754 1.00 97.19 249 ASN A O 1
ATOM 1904 N N . HIS A 1 250 ? -16.373 7.578 0.738 1.00 95.88 250 HIS A N 1
ATOM 1905 C CA . HIS A 1 250 ? -15.189 8.404 0.487 1.00 95.88 250 HIS A CA 1
ATOM 1906 C C . HIS A 1 250 ? -15.476 9.906 0.321 1.00 95.88 250 HIS A C 1
ATOM 1908 O O . HIS A 1 250 ? -14.542 10.701 0.392 1.00 95.88 250 HIS A O 1
ATOM 1914 N N . LEU A 1 251 ? -16.736 10.305 0.108 1.00 95.25 251 LEU A N 1
ATOM 1915 C CA . LEU A 1 251 ? -17.137 11.713 0.040 1.00 95.25 251 LEU A CA 1
ATOM 1916 C C . LEU A 1 251 ? -17.408 12.278 1.437 1.00 95.25 251 LEU A C 1
ATOM 1918 O O . LEU A 1 251 ? -16.967 13.381 1.749 1.00 95.25 251 LEU A O 1
ATOM 1922 N N . ALA A 1 252 ? -18.108 11.511 2.276 1.00 96.50 252 ALA A N 1
ATOM 1923 C CA . ALA A 1 252 ? -18.421 11.891 3.655 1.00 96.50 252 ALA A CA 1
ATOM 1924 C C . ALA A 1 252 ? -17.276 11.584 4.641 1.00 96.50 252 ALA A C 1
ATOM 1926 O O . ALA A 1 252 ? -17.233 12.146 5.731 1.00 96.50 252 ALA A O 1
ATOM 1927 N N . LEU A 1 253 ? -16.318 10.742 4.235 1.00 97.06 253 LEU A N 1
ATOM 1928 C CA . LEU A 1 253 ? -15.190 10.265 5.042 1.00 97.06 253 LEU A CA 1
ATOM 1929 C C . LEU A 1 253 ? -15.632 9.558 6.327 1.00 97.06 253 LEU A C 1
ATOM 1931 O O . LEU A 1 253 ? -15.035 9.736 7.390 1.00 97.06 253 LEU A O 1
ATOM 1935 N N . GLU A 1 254 ? -16.661 8.725 6.200 1.00 97.25 254 GLU A N 1
ATOM 1936 C CA . GLU A 1 254 ? -17.233 7.944 7.290 1.00 97.25 254 GLU A CA 1
ATOM 1937 C C . GLU A 1 254 ? -17.747 6.585 6.800 1.00 97.25 254 GLU A C 1
ATOM 1939 O O . GLU A 1 254 ? -17.998 6.370 5.611 1.00 97.25 254 GLU A O 1
ATOM 1944 N N . TRP A 1 255 ? -17.903 5.657 7.741 1.00 97.94 255 TRP A N 1
ATOM 1945 C CA . TRP A 1 255 ? -18.586 4.391 7.502 1.00 97.94 255 TRP A CA 1
ATOM 1946 C C . TRP A 1 255 ? -20.095 4.608 7.597 1.00 97.94 255 TRP A C 1
ATOM 1948 O O . TRP A 1 255 ? -20.568 5.168 8.584 1.00 97.94 255 TRP A O 1
ATOM 1958 N N . GLN A 1 256 ? -20.840 4.133 6.601 1.00 96.44 256 GLN A N 1
ATOM 1959 C CA . GLN A 1 256 ? -22.302 4.220 6.548 1.00 96.44 256 GLN A CA 1
ATOM 1960 C C . GLN A 1 256 ? -22.903 2.825 6.402 1.00 96.44 256 GLN A C 1
ATOM 1962 O O . GLN A 1 256 ? -22.285 1.950 5.797 1.00 96.44 256 GLN A O 1
ATOM 1967 N N . GLU A 1 257 ? -24.086 2.606 6.973 1.00 91.69 257 GLU A N 1
ATOM 1968 C CA . GLU A 1 257 ? -24.836 1.368 6.743 1.00 91.69 257 GLU A CA 1
ATOM 1969 C C . GLU A 1 257 ? -25.159 1.221 5.248 1.00 91.69 257 GLU A C 1
ATOM 1971 O O . GLU A 1 257 ? -25.397 2.216 4.557 1.00 91.69 257 GLU A O 1
ATOM 1976 N N . SER A 1 258 ? -25.071 -0.019 4.762 1.00 72.00 258 SER A N 1
ATOM 1977 C CA . SER A 1 258 ? -25.225 -0.368 3.341 1.00 72.00 258 SER A CA 1
ATOM 1978 C C . SER A 1 258 ? -26.681 -0.364 2.891 1.00 72.00 258 SER A C 1
ATOM 1980 O O . SER A 1 258 ? -27.540 -0.805 3.689 1.00 72.00 258 SER A O 1
#

Organism: NCBI:txid1544730

Solvent-accessible surface area (backbone atoms only — not comparable to full-atom values): 15530 Å² total; per-residue (Å²): 139,86,81,82,91,89,82,89,81,84,84,88,83,81,80,86,77,70,54,52,102,83,72,48,83,63,82,81,79,82,58,95,83,61,75,73,87,69,82,73,72,59,81,42,41,66,64,48,38,54,53,52,41,58,58,58,67,56,86,60,100,75,62,66,46,60,43,56,91,72,48,45,56,42,80,36,53,79,87,47,104,48,52,22,28,32,35,37,30,47,29,32,47,86,89,47,78,41,90,42,72,48,83,46,73,56,88,75,87,71,52,69,68,66,41,84,43,79,41,79,42,95,90,60,65,72,44,81,38,87,31,74,40,67,37,44,56,49,18,53,43,54,48,49,48,62,74,40,29,77,76,55,77,64,61,64,50,58,53,48,50,44,52,47,49,56,74,39,70,44,55,22,50,55,31,32,52,12,34,49,56,49,20,63,76,67,72,48,83,85,67,46,47,70,66,55,42,63,67,36,48,83,80,34,37,73,62,43,55,55,48,32,53,75,70,72,37,59,91,81,50,75,60,49,57,59,43,52,51,53,43,24,67,62,45,30,41,32,70,71,60,72,24,64,70,18,30,36,38,26,88,80,70,44,77,39,81,109

Foldseek 3Di:
DDDDDDDDDDDDDDDDQDADPVRDGDDDDDDPPDDDPDPQPDLPQVSVLVVVLVVLPPDDPPQKHWPSVPWDWDFPPPPDPKTKIKIWTWIDRPPDIDIDIDIGIDDQDAPPAFDWDWDADPVGDIDTDRGGDVLLLLLLLLLLCLVCALVDPPLVSLVCLQVCLLPDKDQLVRNLVSNCSRCVSRVHQQDQLCVRNVCSLVVCQVVNVVVCVVVVNPVPDDTPVVSSVLSRQVCVCSSVVVQHQWMRDSNVSHTDHD

Sequence (258 aa):
MPGSAFSLGRCGQIRAQGRDSAGRLRPATPDPRRRPPGHCLSNDPDLVLDRIQEVARGALDDGLVFEVDDAVADTIRDQDQYCGTRVSMACQLAKARIAFHVDVSVGAPISPSAGMLRLPRLLGGQIDLLAYPLSMVFAKKVVTAMERRLANTRRRDFADIYLLSRHQAIDGNELQDSLQVVADHRGVSLAPLAVTLGGIVAFGETRWRAWARKQKLDDRLPDFGTVIAAVSAFADPAITGRVKAMVWNHLALEWQES

Radius of gyration: 24.9 Å; Cα contacts (8 Å, |Δi|>4): 348; chains: 1; bounding box: 48×79×54 Å

pLDDT: mean 83.19, std 23.05, range [20.8, 98.38]

Nearest PDB structures (foldseek):
  3te5-assembly1_B  TM=3.645E-01  e=4.321E+00  Saccharomyces cerevisiae S288C
  7amk-assembly1_B  TM=4.215E-01  e=6.390E+00  Danio rerio
  6kju-assembly1_B  TM=1.733E-01  e=5.403E+00  Vibrio cholerae

InterPro domains:
  IPR014942 Nucleotidyl transferase AbiEii toxin, Type IV TA system [PF08843] (44-229)